Protein AF-A0A556VC83-F1 (afdb_monomer)

Secondary structure (DSSP, 8-state):
----------------------------SSHHHHHHHHHHHHHHHH---TTS-----GGGTT--HHHHHHHHHHHHHHHHTS---------S--SSS-HHHHHHHHHHHHHHHHHHHHHHHHHHHHHHHHHHHHHHHHHHHHHHHHHHHHHHHHHHHHHHHHHHHHHHHHHHHHHHHHHHHHHHHHHHHHHHHHHHHHHHHHHHHHHHHHHHHHHHHHHHHHHHHHHHHHHHHHHHHHHHHHHHHHHHHHHHHHHHHHHHHHHHHHHHHHHHHHHHHHHHHHHHHHHHHHHHHHHHTT--

Foldseek 3Di:
DDDDDDDDDDDDDDDDDDDDDDDDDDDDPPVVVVVVVVVVVVVCVVCDDPPPPPPDPPVCPPDDPVVVVVVVVVVVVVVVVPPPDDDDDDPPPPPPDDPVVVVVVVVVVVVVVVVVVVVVVVVVVVVVVVVVVVVVVVVVVVVVVVVVVVVVVVVVVVVVVVVVVVVVVVVVVVVVVVVVVVVVVVVVVVVVVVVVVVVVVVVVVVVVVVVVVVVVVVVVVVVVVVVVVVVVVVVVVVVVVVVVVVVVVVVVVVVVVVVVVVVVVVVVVVVVVVVVVVVVVVVVVVVVVVVVVVVCVVPD

Solvent-accessible surface area (backbone atoms only — not comparable to full-atom values): 17691 Å² total; per-residue (Å²): 134,87,84,86,84,90,88,86,82,89,84,85,86,88,81,88,84,90,85,88,82,86,90,81,82,90,88,76,78,72,65,60,62,60,53,51,57,54,50,54,55,52,53,57,71,72,54,72,68,93,75,78,85,67,88,68,64,85,83,56,83,78,72,48,68,68,60,54,49,52,53,51,55,51,50,56,56,54,56,71,73,66,76,85,71,90,84,82,77,72,79,92,64,79,86,84,56,59,70,71,56,51,54,52,50,52,53,50,51,51,49,52,51,50,51,49,51,52,49,52,51,53,49,50,53,54,49,49,55,50,49,51,53,51,51,52,51,51,49,55,52,49,55,48,50,54,54,50,51,54,49,52,54,53,50,51,56,51,51,53,51,52,49,52,53,51,50,52,51,48,53,52,50,54,51,51,52,52,50,51,55,50,51,52,52,49,53,53,49,51,52,51,52,50,55,51,50,50,53,52,48,53,57,51,50,55,52,48,52,52,51,51,53,51,51,51,49,53,50,50,52,50,51,52,50,54,51,52,52,51,53,50,52,51,52,50,50,53,51,51,52,53,51,51,54,48,50,54,51,50,53,49,53,50,53,51,49,54,51,49,51,55,51,51,52,53,50,50,54,50,51,54,52,51,50,52,52,49,52,52,49,52,53,48,52,51,52,48,52,54,50,50,55,62,57,55,69,72,75,122

Structure (mmCIF, N/CA/C/O backbone):
data_AF-A0A556VC83-F1
#
_entry.id   AF-A0A556VC83-F1
#
loop_
_atom_site.group_PDB
_atom_site.id
_atom_site.type_symbol
_atom_site.label_atom_id
_atom_site.label_alt_id
_atom_site.label_comp_id
_atom_site.label_asym_id
_atom_site.label_entity_id
_atom_site.label_seq_id
_atom_site.pdbx_PDB_ins_code
_atom_site.Cartn_x
_atom_site.Cartn_y
_atom_site.Cartn_z
_atom_site.occupancy
_atom_site.B_iso_or_equiv
_atom_site.auth_seq_id
_atom_site.auth_comp_id
_atom_site.auth_asym_id
_atom_site.auth_atom_id
_atom_site.pdbx_PDB_model_num
ATOM 1 N N . MET A 1 1 ? 0.269 45.398 33.640 1.00 43.78 1 MET A N 1
ATOM 2 C CA . MET A 1 1 ? 0.180 44.613 34.889 1.00 43.78 1 MET A CA 1
ATOM 3 C C . MET A 1 1 ? 0.368 43.153 34.480 1.00 43.78 1 MET A C 1
ATOM 5 O O . MET A 1 1 ? -0.526 42.628 33.840 1.00 43.78 1 MET A O 1
ATOM 9 N N . ALA A 1 2 ? 1.603 42.632 34.389 1.00 42.78 2 ALA A N 1
ATOM 10 C CA . ALA A 1 2 ? 2.424 42.056 35.482 1.00 42.78 2 ALA A CA 1
ATOM 11 C C . ALA A 1 2 ? 1.650 40.911 36.186 1.00 42.78 2 ALA A C 1
ATOM 13 O O . ALA A 1 2 ? 0.547 41.171 36.642 1.00 42.78 2 ALA A O 1
ATOM 14 N N . ASP A 1 3 ? 2.062 39.637 36.232 1.00 50.44 3 ASP A N 1
ATOM 15 C CA . ASP A 1 3 ? 3.409 39.093 36.444 1.00 50.44 3 ASP A CA 1
ATOM 16 C C . ASP A 1 3 ? 3.596 37.632 35.960 1.00 50.44 3 ASP A C 1
ATOM 18 O O . ASP A 1 3 ? 2.656 36.841 35.895 1.00 50.44 3 ASP A O 1
ATOM 22 N N . LYS A 1 4 ? 4.862 37.286 35.673 1.00 51.75 4 LYS A N 1
ATOM 23 C CA . LYS A 1 4 ? 5.451 35.922 35.627 1.00 51.75 4 LYS A CA 1
ATOM 24 C C . LYS A 1 4 ? 6.071 35.592 37.004 1.00 51.75 4 LYS A C 1
ATOM 26 O O . LYS A 1 4 ? 6.343 36.522 37.755 1.00 51.75 4 LYS A O 1
ATOM 31 N N . PRO A 1 5 ? 6.396 34.319 37.321 1.00 60.41 5 PRO A N 1
ATOM 32 C CA . PRO A 1 5 ? 7.785 33.805 37.156 1.00 60.41 5 PRO A CA 1
ATOM 33 C C . PRO A 1 5 ? 7.810 32.326 36.673 1.00 60.41 5 PRO A C 1
ATOM 35 O O . PRO A 1 5 ? 6.868 31.588 36.914 1.00 60.41 5 PRO A O 1
ATOM 38 N N . LYS A 1 6 ? 8.712 31.813 35.813 1.00 49.12 6 LYS A N 1
ATOM 39 C CA . LYS A 1 6 ? 10.188 31.620 35.820 1.00 49.12 6 LYS A CA 1
ATOM 40 C C . LYS A 1 6 ? 10.742 30.740 36.961 1.00 49.12 6 LYS A C 1
ATOM 42 O O . LYS A 1 6 ? 10.936 31.231 38.061 1.00 49.12 6 LYS A O 1
ATOM 47 N N . SER A 1 7 ? 11.205 29.531 36.616 1.00 50.00 7 SER A N 1
ATOM 48 C CA . SER A 1 7 ? 12.431 28.943 37.186 1.00 50.00 7 SER A CA 1
ATOM 49 C C . SER A 1 7 ? 13.100 27.991 36.187 1.00 50.00 7 SER A C 1
ATOM 51 O O . SER A 1 7 ? 12.535 26.968 35.805 1.00 50.00 7 SER A O 1
ATOM 53 N N . ALA A 1 8 ? 14.306 28.362 35.766 1.00 44.44 8 ALA A N 1
ATOM 54 C CA . ALA A 1 8 ? 15.251 27.552 35.011 1.00 44.44 8 ALA A CA 1
ATOM 55 C C . ALA A 1 8 ? 16.337 27.052 35.975 1.00 44.44 8 ALA A C 1
ATOM 57 O O . ALA A 1 8 ? 16.761 27.812 36.844 1.00 44.44 8 ALA A O 1
ATOM 58 N N . SER A 1 9 ? 16.838 25.832 35.787 1.00 48.91 9 SER A N 1
ATOM 59 C CA . SER A 1 9 ? 18.088 25.382 36.406 1.00 48.91 9 SER A CA 1
ATOM 60 C C . SER A 1 9 ? 18.951 24.679 35.362 1.00 48.91 9 SER A C 1
ATOM 62 O O . SER A 1 9 ? 18.666 23.559 34.940 1.00 48.91 9 SER A O 1
ATOM 64 N N . GLN A 1 10 ? 19.995 25.386 34.933 1.00 41.88 10 GLN A N 1
ATOM 65 C CA . GLN A 1 10 ? 21.135 24.860 34.192 1.00 41.88 10 GLN A CA 1
ATOM 66 C C . GLN A 1 10 ? 22.110 24.201 35.176 1.00 41.88 10 GLN A C 1
ATOM 68 O O . GLN A 1 10 ? 22.424 24.782 36.211 1.00 41.88 10 GLN A O 1
ATOM 73 N N . GLY A 1 11 ? 22.632 23.029 34.821 1.00 41.00 11 GLY A N 1
ATOM 74 C CA . GLY A 1 11 ? 23.787 22.406 35.464 1.00 41.00 11 GLY A CA 1
ATOM 75 C C . GLY A 1 11 ? 24.745 21.901 34.387 1.00 41.00 11 GLY A C 1
ATOM 76 O O . GLY A 1 11 ? 24.371 21.071 33.564 1.00 41.00 11 GLY A O 1
ATOM 77 N N . ARG A 1 12 ? 25.963 22.447 34.362 1.00 47.78 12 ARG A N 1
ATOM 78 C CA . ARG A 1 12 ? 27.109 22.030 33.528 1.00 47.78 12 ARG A CA 1
ATOM 79 C C . ARG A 1 12 ? 28.233 21.517 34.473 1.00 47.78 12 ARG A C 1
ATOM 81 O O . ARG A 1 12 ? 28.075 21.654 35.682 1.00 47.78 12 ARG A O 1
ATOM 88 N N . PRO A 1 13 ? 29.319 20.885 33.981 1.00 49.72 13 PRO A N 1
ATOM 89 C CA . PRO A 1 13 ? 29.751 19.532 34.361 1.00 49.72 13 PRO A CA 1
ATOM 90 C C . PRO A 1 13 ? 31.083 19.509 35.151 1.00 49.72 13 PRO A C 1
ATOM 92 O O . PRO A 1 13 ? 31.679 20.570 35.343 1.00 49.72 13 PRO A O 1
ATOM 95 N 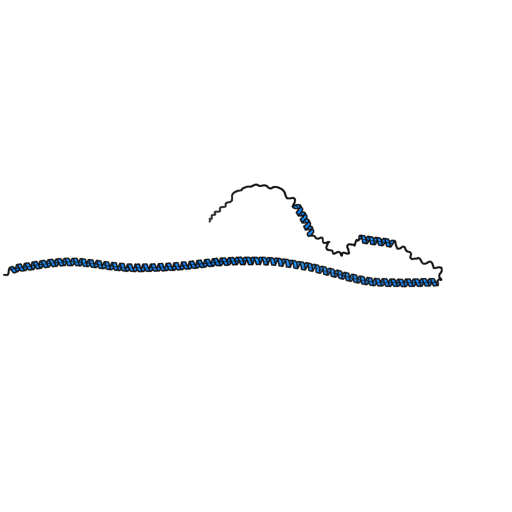N . PRO A 1 14 ? 31.624 18.333 35.540 1.00 52.28 14 PRO A N 1
ATOM 96 C CA . PRO A 1 14 ? 32.978 18.245 36.071 1.00 52.28 14 PRO A CA 1
ATOM 97 C C . PRO A 1 14 ? 34.037 17.742 35.066 1.00 52.28 14 PRO A C 1
ATOM 99 O O . PRO A 1 14 ? 33.825 16.857 34.241 1.00 52.28 14 PRO A O 1
ATOM 102 N N . SER A 1 15 ? 35.190 18.390 35.219 1.00 40.47 15 SER A N 1
ATOM 103 C CA . SER A 1 15 ? 36.598 18.156 34.865 1.00 40.47 15 SER A CA 1
ATOM 104 C C . SER A 1 15 ? 37.148 16.755 34.515 1.00 40.47 15 SER A C 1
ATOM 106 O O . SER A 1 15 ? 37.041 15.810 35.286 1.00 40.47 15 SER A O 1
ATOM 108 N N . ALA A 1 16 ? 37.901 16.743 33.406 1.00 39.31 16 ALA A N 1
ATOM 109 C CA . ALA A 1 16 ? 39.288 16.287 33.188 1.00 39.31 16 ALA A CA 1
ATOM 110 C C . ALA A 1 16 ? 39.878 15.064 33.936 1.00 39.31 16 ALA A C 1
ATOM 112 O O . ALA A 1 16 ? 40.201 15.134 35.118 1.00 39.31 16 ALA A O 1
ATOM 113 N N . THR A 1 17 ? 40.296 14.063 33.148 1.00 42.44 17 THR A N 1
ATOM 114 C CA . THR A 1 17 ? 41.465 13.206 33.426 1.00 42.44 17 THR A CA 1
ATOM 115 C C . THR A 1 17 ? 42.368 13.129 32.192 1.00 42.44 17 THR A C 1
ATOM 117 O O . THR A 1 17 ? 41.960 12.677 31.124 1.00 42.44 17 THR A O 1
ATOM 120 N N . ARG A 1 18 ? 43.608 13.596 32.362 1.00 37.78 18 ARG A N 1
ATOM 121 C CA . ARG A 1 18 ? 44.749 13.479 31.443 1.00 37.78 18 ARG A CA 1
ATOM 122 C C . ARG A 1 18 ? 45.276 12.038 31.464 1.00 37.78 18 ARG A C 1
ATOM 124 O O . ARG A 1 18 ? 45.531 11.515 32.542 1.00 37.78 18 ARG A O 1
ATOM 131 N N . SER A 1 19 ? 45.554 11.454 30.301 1.00 40.09 19 SER A N 1
ATOM 132 C CA . SER A 1 19 ? 46.546 10.381 30.170 1.00 40.09 19 SER A CA 1
ATOM 133 C C . SER A 1 19 ? 47.422 10.649 28.947 1.00 40.09 19 SER A C 1
ATOM 135 O O . SER A 1 19 ? 46.956 11.060 27.887 1.00 40.09 19 SER A O 1
ATOM 137 N N . SER A 1 20 ? 48.723 10.520 29.166 1.00 40.09 20 SER A N 1
ATOM 138 C CA . SER A 1 20 ? 49.813 10.781 28.236 1.00 40.09 20 SER A CA 1
ATOM 139 C C . SER A 1 20 ? 50.355 9.461 27.695 1.00 40.09 20 SER A C 1
ATOM 141 O O . SER A 1 20 ? 50.773 8.615 28.481 1.00 40.09 20 SER A O 1
ATOM 143 N N . SER A 1 21 ? 50.433 9.315 26.375 1.00 40.66 21 SER A N 1
ATOM 144 C CA . SER A 1 21 ? 51.382 8.412 25.709 1.00 40.66 21 SER A CA 1
ATOM 145 C C . SER A 1 21 ? 51.747 9.016 24.347 1.00 40.66 21 SER A C 1
ATOM 147 O O . SER A 1 21 ? 50.879 9.518 23.636 1.00 40.66 21 SER A O 1
ATOM 149 N N . GLY A 1 22 ? 53.050 9.124 24.070 1.00 41.03 22 GLY A N 1
ATOM 150 C CA . GLY A 1 22 ? 53.605 9.887 22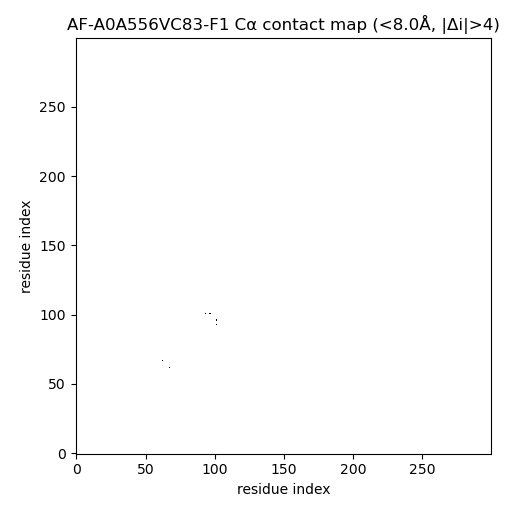.943 1.00 41.03 22 GLY A CA 1
ATOM 151 C C . GLY A 1 22 ? 53.626 9.126 21.609 1.00 41.03 22 GLY A C 1
ATOM 152 O O . GLY A 1 22 ? 53.348 7.929 21.594 1.00 41.03 22 GLY A O 1
ATOM 153 N N . PRO A 1 23 ? 53.997 9.782 20.489 1.00 43.53 23 PRO A N 1
ATOM 154 C CA . PRO A 1 23 ? 54.181 9.104 19.214 1.00 43.53 23 PRO A CA 1
ATOM 155 C C . PRO A 1 23 ? 55.663 8.913 18.854 1.00 43.53 23 PRO A C 1
ATOM 157 O O . PRO A 1 23 ? 56.491 9.813 19.005 1.00 43.53 23 PRO A O 1
ATOM 160 N N . ALA A 1 24 ? 55.961 7.733 18.313 1.00 37.81 24 ALA A N 1
ATOM 161 C CA . ALA A 1 24 ? 57.213 7.382 17.659 1.00 37.81 24 ALA A CA 1
ATOM 162 C C . ALA A 1 24 ? 57.066 7.451 16.122 1.00 37.81 24 ALA A C 1
ATOM 164 O O . ALA A 1 24 ? 56.102 6.942 15.562 1.00 37.81 24 ALA A O 1
ATOM 165 N N . PHE A 1 25 ? 58.058 8.085 15.490 1.00 40.00 25 PHE A N 1
ATOM 166 C CA . PHE A 1 25 ? 58.697 7.799 14.193 1.00 40.00 25 PHE A CA 1
ATOM 167 C C . PHE A 1 25 ? 57.899 7.571 12.879 1.00 40.00 25 PHE A C 1
ATOM 169 O O . PHE A 1 25 ? 57.270 6.550 12.642 1.00 40.00 25 PHE A O 1
ATOM 176 N N . SER A 1 26 ? 58.132 8.519 11.953 1.00 49.75 26 SER A N 1
ATOM 177 C CA . SER A 1 26 ? 58.536 8.369 10.535 1.00 49.75 26 SER A CA 1
ATOM 178 C C . SER A 1 26 ? 57.814 7.377 9.603 1.00 49.75 26 SER A C 1
ATOM 180 O O . SER A 1 26 ? 58.088 6.182 9.646 1.00 49.75 26 SER A O 1
ATOM 182 N N . SER A 1 27 ? 57.060 7.898 8.618 1.00 46.78 27 SER A N 1
ATOM 183 C CA . SER A 1 27 ? 56.812 7.262 7.297 1.00 46.78 27 SER A CA 1
ATOM 184 C C . SER A 1 27 ? 56.127 8.214 6.294 1.00 46.78 27 SER A C 1
ATOM 186 O O . SER A 1 27 ? 55.004 7.973 5.872 1.00 46.78 27 SER A O 1
ATOM 188 N N . VAL A 1 28 ? 56.775 9.321 5.898 1.00 48.66 28 VAL A N 1
ATOM 189 C CA . VAL A 1 28 ? 56.158 10.301 4.962 1.00 48.66 28 VAL A CA 1
ATOM 190 C C . VAL A 1 28 ? 56.812 10.340 3.569 1.00 48.66 28 VAL A C 1
ATOM 192 O O . VAL A 1 28 ? 56.220 10.863 2.634 1.00 48.66 28 VAL A O 1
ATOM 195 N N . LYS A 1 29 ? 57.984 9.728 3.351 1.00 49.62 29 LYS A N 1
ATOM 196 C CA . LYS A 1 29 ? 58.697 9.865 2.060 1.00 49.62 29 LYS A CA 1
ATOM 197 C C . LYS A 1 29 ? 58.344 8.841 0.969 1.00 49.62 29 LYS A C 1
ATOM 199 O O . LYS A 1 29 ? 58.670 9.086 -0.181 1.00 49.62 29 LYS A O 1
ATOM 204 N N . LYS A 1 30 ? 57.663 7.730 1.279 1.00 47.56 30 LYS A N 1
ATOM 205 C CA . LYS A 1 30 ? 57.397 6.659 0.290 1.00 47.56 30 LYS A CA 1
ATOM 206 C C . LYS A 1 30 ? 56.115 6.854 -0.536 1.00 47.56 30 LYS A C 1
ATOM 208 O O . LYS A 1 30 ? 55.982 6.261 -1.599 1.00 47.56 30 LYS A O 1
ATOM 213 N N . SER A 1 31 ? 55.188 7.699 -0.081 1.00 50.28 31 SER A N 1
ATOM 214 C CA . SER A 1 31 ? 53.889 7.893 -0.750 1.00 50.28 31 SER A CA 1
ATOM 215 C C . SER A 1 31 ? 53.919 8.913 -1.896 1.00 50.28 31 SER A C 1
ATOM 217 O O . SER A 1 31 ? 53.013 8.916 -2.725 1.00 50.28 31 SER A O 1
ATOM 219 N N . SER A 1 32 ? 54.943 9.770 -1.979 1.00 52.97 32 SER A N 1
ATOM 220 C CA . SER A 1 32 ? 55.053 10.785 -3.038 1.00 52.97 32 SER A CA 1
ATOM 221 C C . SER A 1 32 ? 55.592 10.233 -4.363 1.00 52.97 32 SER A C 1
ATOM 223 O O . SER A 1 32 ? 55.133 10.663 -5.414 1.00 52.97 32 SER A O 1
ATOM 225 N N . GLU A 1 33 ? 56.502 9.253 -4.337 1.00 53.75 33 GLU A N 1
ATOM 226 C CA . GLU A 1 33 ? 57.049 8.623 -5.557 1.00 53.75 33 GLU A CA 1
ATOM 227 C C . GLU A 1 33 ? 56.028 7.722 -6.264 1.00 53.75 33 GLU A C 1
ATOM 229 O O . GLU A 1 33 ? 55.892 7.773 -7.484 1.00 53.75 33 GLU A O 1
ATOM 234 N N . ILE A 1 34 ? 55.232 6.965 -5.501 1.00 57.69 34 ILE A N 1
ATOM 235 C CA . ILE A 1 34 ? 54.188 6.081 -6.050 1.00 57.69 34 ILE A CA 1
ATOM 236 C C . ILE A 1 34 ? 53.069 6.901 -6.727 1.00 57.69 34 ILE A C 1
ATOM 238 O O . ILE A 1 34 ? 52.480 6.470 -7.714 1.00 57.69 34 ILE A O 1
ATOM 242 N N . SER A 1 35 ? 52.813 8.119 -6.237 1.00 62.16 35 SER A N 1
ATOM 243 C CA . SER A 1 35 ? 51.806 9.043 -6.778 1.00 62.16 35 SER A CA 1
ATOM 244 C C . SER A 1 35 ? 52.216 9.682 -8.113 1.00 62.16 35 SER A C 1
ATOM 246 O O . SER A 1 35 ? 51.359 9.960 -8.953 1.00 62.16 35 SER A O 1
ATOM 248 N N . LEU A 1 36 ? 53.517 9.897 -8.336 1.00 58.12 36 LEU A N 1
ATOM 249 C CA . LEU A 1 36 ? 54.022 10.490 -9.579 1.00 58.12 36 LEU A CA 1
ATOM 250 C C . LEU A 1 36 ? 54.057 9.472 -10.726 1.00 58.12 36 LEU A C 1
ATOM 252 O O . LEU A 1 36 ? 53.596 9.794 -11.816 1.00 58.12 36 LEU A O 1
ATOM 256 N N . LEU A 1 37 ? 54.471 8.230 -10.457 1.00 61.16 37 LEU A N 1
ATOM 257 C CA . LEU A 1 37 ? 54.473 7.153 -11.458 1.00 61.16 37 LEU A CA 1
ATOM 258 C C . LEU A 1 37 ? 53.052 6.748 -11.887 1.00 61.16 37 LEU A C 1
ATOM 260 O O . LEU A 1 37 ? 52.795 6.524 -13.068 1.00 61.16 37 LEU A O 1
ATOM 264 N N . ALA A 1 38 ? 52.095 6.742 -10.952 1.00 61.66 38 ALA A N 1
ATOM 265 C CA . ALA A 1 38 ? 50.692 6.458 -11.264 1.00 61.66 38 ALA A CA 1
ATOM 266 C C . ALA A 1 38 ? 50.033 7.559 -12.119 1.00 61.66 38 ALA A C 1
ATOM 268 O O . ALA A 1 38 ? 49.184 7.266 -12.960 1.00 61.66 38 ALA A O 1
ATOM 269 N N . LYS A 1 39 ? 50.441 8.825 -11.944 1.00 60.91 39 LYS A N 1
ATOM 270 C CA . LYS A 1 39 ? 49.966 9.946 -12.773 1.00 60.91 39 LYS A CA 1
ATOM 271 C C . LYS A 1 39 ? 50.562 9.941 -14.180 1.00 60.91 39 LYS A C 1
ATOM 273 O O . LYS A 1 39 ? 49.888 10.370 -15.113 1.00 60.91 39 LYS A O 1
ATOM 278 N N . GLU A 1 40 ? 51.787 9.449 -14.341 1.00 54.84 40 GLU A N 1
ATOM 279 C CA . GLU A 1 40 ? 52.456 9.338 -15.642 1.00 54.84 40 GLU A CA 1
ATOM 280 C C . GLU A 1 40 ? 51.836 8.218 -16.503 1.00 54.84 40 GLU A C 1
ATOM 282 O O . GLU A 1 40 ? 51.581 8.419 -17.693 1.00 54.84 40 GLU A O 1
ATOM 287 N N . GLU A 1 41 ? 51.453 7.089 -15.890 1.00 57.03 41 GLU A N 1
ATOM 288 C CA . GLU A 1 41 ? 50.663 6.042 -16.560 1.00 57.03 41 GLU A CA 1
ATOM 289 C C . GLU A 1 41 ? 49.233 6.495 -16.908 1.00 57.03 41 GLU A C 1
ATOM 291 O O . GLU A 1 41 ? 48.717 6.148 -17.976 1.00 57.03 41 GLU A O 1
ATOM 296 N N . GLU A 1 42 ? 48.589 7.300 -16.054 1.00 59.19 42 GLU A N 1
ATOM 297 C CA . GLU A 1 42 ? 47.264 7.865 -16.345 1.00 59.19 42 GLU A CA 1
ATOM 298 C C . GLU A 1 42 ? 47.292 8.880 -17.499 1.00 59.19 42 GLU A C 1
ATOM 300 O O . GLU A 1 42 ? 46.343 8.935 -18.284 1.00 59.19 42 GLU A O 1
ATOM 305 N N . TYR A 1 43 ? 48.371 9.658 -17.644 1.00 52.09 43 TYR A N 1
ATOM 306 C CA . TYR A 1 43 ? 48.519 10.612 -18.748 1.00 52.09 43 TYR A CA 1
ATOM 307 C C . TYR A 1 43 ? 48.770 9.899 -20.086 1.00 52.09 43 TYR A C 1
ATOM 309 O O . TYR A 1 43 ? 48.233 10.303 -21.118 1.00 52.09 43 TYR A O 1
ATOM 317 N N . ARG A 1 44 ? 49.506 8.778 -20.062 1.00 52.09 44 ARG A N 1
ATOM 318 C CA . ARG A 1 44 ? 49.766 7.935 -21.241 1.00 52.09 44 ARG A CA 1
ATOM 319 C C . ARG A 1 44 ? 48.530 7.157 -21.708 1.00 52.09 44 ARG A C 1
ATOM 321 O O . ARG A 1 44 ? 48.374 6.930 -22.901 1.00 52.09 44 ARG A O 1
ATOM 328 N N . LYS A 1 45 ? 47.620 6.799 -20.791 1.00 55.56 45 LYS A N 1
ATOM 329 C CA . LYS A 1 45 ? 46.319 6.177 -21.116 1.00 55.56 45 LYS A CA 1
ATOM 330 C C . LYS A 1 45 ? 45.281 7.155 -21.669 1.00 55.56 45 LYS A C 1
ATOM 332 O O . LYS A 1 45 ? 44.340 6.716 -22.323 1.00 55.56 45 LYS A O 1
ATOM 337 N N . ARG A 1 46 ? 45.416 8.455 -21.389 1.00 47.47 46 ARG A N 1
ATOM 338 C CA . ARG A 1 46 ? 44.408 9.469 -21.744 1.00 47.47 46 ARG A CA 1
ATOM 339 C C . ARG A 1 46 ? 44.649 10.132 -23.105 1.00 47.47 46 ARG A C 1
ATOM 341 O O . ARG A 1 46 ? 43.701 10.654 -23.675 1.00 47.47 46 ARG A O 1
ATOM 348 N N . ASN A 1 47 ? 45.870 10.048 -23.636 1.00 43.75 47 ASN A N 1
ATOM 349 C CA . ASN A 1 47 ? 46.235 10.543 -24.963 1.00 43.75 47 ASN A CA 1
ATOM 350 C C . ASN A 1 47 ? 46.913 9.427 -25.779 1.00 43.75 47 ASN A C 1
ATOM 352 O O . ASN A 1 47 ? 48.145 9.393 -25.839 1.00 43.75 47 ASN A O 1
ATOM 356 N N . PRO A 1 48 ? 46.159 8.505 -26.406 1.00 47.31 48 PRO A N 1
ATOM 357 C CA . PRO A 1 48 ? 46.733 7.685 -27.464 1.00 47.31 48 PRO A CA 1
ATOM 358 C C . PRO A 1 48 ? 47.182 8.643 -28.572 1.00 47.31 48 PRO A C 1
ATOM 360 O O . PRO A 1 48 ? 46.397 9.469 -29.042 1.00 47.31 48 PRO A O 1
ATOM 363 N N . SER A 1 49 ? 48.465 8.622 -28.933 1.00 43.78 49 SER A N 1
ATOM 364 C CA . SER A 1 49 ? 48.948 9.480 -30.008 1.00 43.78 49 SER A CA 1
ATOM 365 C C . SER A 1 49 ? 48.212 9.105 -31.291 1.00 43.78 49 SER A C 1
ATOM 367 O O . SER A 1 49 ? 48.289 7.962 -31.735 1.00 43.78 49 SER A O 1
ATOM 369 N N . VAL A 1 50 ? 47.517 10.078 -31.883 1.00 46.88 50 VAL A N 1
ATOM 370 C CA . VAL A 1 50 ? 46.737 9.996 -33.137 1.00 46.88 50 VAL A CA 1
ATOM 371 C C . VAL A 1 50 ? 47.661 9.833 -34.363 1.00 46.88 50 VAL A C 1
ATOM 373 O O . VAL A 1 50 ? 47.444 10.408 -35.420 1.00 46.88 50 VAL A O 1
ATOM 376 N N . VAL A 1 51 ? 48.754 9.089 -34.217 1.00 46.62 51 VAL A N 1
ATOM 377 C CA . VAL A 1 51 ? 49.703 8.764 -35.290 1.00 46.62 51 VAL A CA 1
ATOM 378 C C . VAL A 1 51 ? 49.746 7.268 -35.599 1.00 46.62 51 VAL A C 1
ATOM 380 O O . VAL A 1 51 ? 50.374 6.899 -36.581 1.00 46.62 51 VAL A O 1
ATOM 383 N N . ASP A 1 52 ? 49.046 6.430 -34.825 1.00 44.09 52 ASP A N 1
ATOM 384 C CA . ASP A 1 52 ? 49.073 4.963 -34.977 1.00 44.09 52 ASP A CA 1
ATOM 385 C C . ASP A 1 52 ? 47.881 4.379 -35.763 1.00 44.09 52 ASP A C 1
ATOM 387 O O . ASP A 1 52 ? 47.837 3.180 -36.009 1.00 44.09 52 ASP A O 1
ATOM 391 N N . ASP A 1 53 ? 46.924 5.212 -36.192 1.00 42.78 53 ASP A N 1
ATOM 392 C CA . ASP A 1 53 ? 45.690 4.774 -36.877 1.00 42.78 53 ASP A CA 1
ATOM 393 C C . ASP A 1 53 ? 45.659 5.157 -38.370 1.00 42.78 53 ASP A C 1
ATOM 395 O O . ASP A 1 53 ? 44.605 5.349 -38.981 1.00 42.78 53 ASP A O 1
ATOM 399 N N . VAL A 1 54 ? 46.834 5.268 -38.992 1.00 51.03 54 VAL A N 1
ATOM 400 C CA . VAL A 1 54 ? 46.948 5.262 -40.453 1.00 51.03 54 VAL A CA 1
ATOM 401 C C . VAL A 1 54 ? 47.404 3.868 -40.850 1.00 51.03 54 VAL A C 1
ATOM 403 O O . VAL A 1 54 ? 48.574 3.531 -40.700 1.00 51.03 54 VAL A O 1
ATOM 406 N N . ALA A 1 55 ? 46.476 3.055 -41.356 1.00 53.03 55 ALA A N 1
ATOM 407 C CA . ALA A 1 55 ? 46.809 1.796 -42.008 1.00 53.03 55 ALA A CA 1
ATOM 408 C C . ALA A 1 55 ? 47.689 2.096 -43.232 1.00 53.03 55 ALA A C 1
ATOM 410 O O . ALA A 1 55 ? 47.191 2.410 -44.314 1.00 53.03 55 ALA A O 1
ATOM 411 N N . LEU A 1 56 ? 49.006 2.055 -43.041 1.00 52.56 56 LEU A N 1
ATOM 412 C CA . LEU A 1 56 ? 49.964 2.007 -44.131 1.00 52.56 56 LEU A CA 1
ATOM 413 C C . LEU A 1 56 ? 49.880 0.595 -44.723 1.00 52.56 56 LEU A C 1
ATOM 415 O O . LEU A 1 56 ? 50.067 -0.369 -43.979 1.00 52.56 56 LEU A O 1
ATOM 419 N N . PRO A 1 57 ? 49.568 0.439 -46.023 1.00 50.06 57 PRO A N 1
ATOM 420 C CA . PRO A 1 57 ? 49.660 -0.858 -46.681 1.00 50.06 57 PRO A CA 1
ATOM 421 C C . PRO A 1 57 ? 51.048 -1.464 -46.427 1.00 50.06 57 PRO A C 1
ATOM 423 O O . PRO A 1 57 ? 52.045 -0.749 -46.544 1.00 50.06 57 PRO A O 1
ATOM 426 N N . GLU A 1 58 ? 51.112 -2.754 -46.077 1.00 52.66 58 GLU A N 1
ATOM 427 C CA . GLU A 1 58 ? 52.349 -3.461 -45.678 1.00 52.66 58 GLU A CA 1
ATOM 428 C C . GLU A 1 58 ? 53.497 -3.347 -46.710 1.00 52.66 58 GLU A C 1
ATOM 430 O O . GLU A 1 58 ? 54.660 -3.501 -46.350 1.00 52.66 58 GLU A O 1
ATOM 435 N N . ASP A 1 59 ? 53.201 -2.963 -47.955 1.00 52.25 59 ASP A N 1
ATOM 436 C CA . ASP A 1 59 ? 54.171 -2.760 -49.040 1.00 52.25 59 ASP A CA 1
ATOM 437 C C . ASP A 1 59 ? 54.903 -1.395 -49.039 1.00 52.25 59 ASP A C 1
ATOM 439 O O . ASP A 1 59 ? 55.739 -1.146 -49.907 1.00 52.25 59 ASP A O 1
ATOM 443 N N . PHE A 1 60 ? 54.633 -0.482 -48.095 1.00 50.06 60 PHE A N 1
ATOM 444 C CA . PHE A 1 60 ? 55.283 0.847 -48.055 1.00 50.06 60 PHE A CA 1
ATOM 445 C C . PHE A 1 60 ? 56.476 0.970 -47.091 1.00 50.06 60 PHE A C 1
ATOM 447 O O . PHE A 1 60 ? 57.140 2.010 -47.081 1.00 50.06 60 PHE A O 1
ATOM 454 N N . GLY A 1 61 ? 56.798 -0.076 -46.321 1.00 55.69 61 GLY A N 1
ATOM 455 C CA . GLY A 1 61 ? 57.953 -0.088 -45.406 1.00 55.69 61 GLY A CA 1
ATOM 456 C C . GLY A 1 61 ? 59.318 0.019 -46.103 1.00 55.69 61 GLY A C 1
ATOM 457 O O . GLY A 1 61 ? 60.294 0.440 -45.485 1.00 55.69 61 GLY A O 1
ATOM 458 N N . ASP A 1 62 ? 59.368 -0.281 -47.403 1.00 58.31 62 ASP A N 1
ATOM 459 C CA . ASP A 1 62 ? 60.595 -0.280 -48.206 1.00 58.31 62 ASP A CA 1
ATOM 460 C C . ASP A 1 62 ? 60.811 1.012 -49.021 1.00 58.31 62 ASP A C 1
ATOM 462 O O . ASP A 1 62 ? 61.823 1.154 -49.719 1.00 58.31 62 ASP A O 1
ATOM 466 N N . PHE A 1 63 ? 59.910 1.999 -48.921 1.00 54.75 63 PHE A N 1
ATOM 467 C CA . PHE A 1 63 ? 60.040 3.262 -49.654 1.00 54.75 63 PHE A CA 1
ATOM 468 C C . PHE A 1 63 ? 60.946 4.258 -48.915 1.00 54.75 63 PHE A C 1
ATOM 470 O O . PHE A 1 63 ? 60.502 5.167 -48.214 1.00 54.75 63 PHE A O 1
ATOM 477 N N . SER A 1 64 ? 62.258 4.109 -49.093 1.00 76.50 64 SER A N 1
ATOM 478 C CA . SER A 1 64 ? 63.227 5.124 -48.674 1.00 76.50 64 SER A CA 1
ATOM 479 C C . SER A 1 64 ? 63.405 6.168 -49.776 1.00 76.50 64 SER A C 1
ATOM 481 O O . SER A 1 64 ? 63.988 5.883 -50.823 1.00 76.50 64 SER A O 1
ATOM 483 N N . LEU A 1 65 ? 62.957 7.401 -49.518 1.00 71.38 65 LEU A N 1
ATOM 484 C CA . LEU A 1 65 ? 63.150 8.544 -50.421 1.00 71.38 65 LEU A CA 1
ATOM 485 C C . LEU A 1 65 ? 64.633 8.728 -50.792 1.00 71.38 65 LEU A C 1
ATOM 487 O O . LEU A 1 65 ? 64.951 9.007 -51.943 1.00 71.38 65 LEU A O 1
ATOM 491 N N . ALA A 1 66 ? 65.542 8.480 -49.845 1.00 75.00 66 ALA A N 1
ATOM 492 C CA . ALA A 1 66 ? 66.985 8.526 -50.074 1.00 75.00 66 ALA A CA 1
ATOM 493 C C . ALA A 1 66 ? 67.459 7.455 -51.073 1.00 75.00 66 ALA A C 1
ATOM 495 O O . ALA A 1 66 ? 68.312 7.721 -51.915 1.00 75.00 66 ALA A O 1
ATOM 496 N N . LYS A 1 67 ? 66.870 6.256 -51.024 1.00 77.38 67 LYS A N 1
ATOM 497 C CA . LYS A 1 67 ? 67.195 5.148 -51.934 1.00 77.38 67 LYS A CA 1
ATOM 498 C C . LYS A 1 67 ? 66.664 5.405 -53.346 1.00 77.38 67 LYS A C 1
ATOM 500 O O . LYS A 1 67 ? 67.339 5.086 -54.321 1.00 77.38 67 LYS A O 1
ATOM 505 N N . THR A 1 68 ? 65.498 6.041 -53.457 1.00 77.81 68 THR A N 1
ATOM 506 C CA . THR A 1 68 ? 64.935 6.493 -54.737 1.00 77.81 68 THR A CA 1
ATOM 507 C C . THR A 1 68 ? 65.769 7.619 -55.351 1.00 77.81 68 THR A C 1
ATOM 509 O O . THR A 1 68 ? 66.052 7.567 -56.544 1.00 77.81 68 THR A O 1
ATOM 512 N N . ILE A 1 69 ? 66.226 8.587 -54.547 1.00 76.19 69 ILE A N 1
ATOM 513 C CA . ILE A 1 69 ? 67.104 9.676 -55.006 1.00 76.19 69 ILE A CA 1
ATOM 514 C C . ILE A 1 69 ? 68.451 9.124 -55.496 1.00 76.19 69 ILE A C 1
ATOM 516 O O . ILE A 1 69 ? 68.826 9.417 -56.625 1.00 76.19 69 ILE A O 1
ATOM 520 N N . SER A 1 70 ? 69.116 8.235 -54.744 1.00 80.62 70 SER A N 1
ATOM 521 C CA . SER A 1 70 ? 70.362 7.598 -55.216 1.00 80.62 70 SER A CA 1
ATOM 522 C C . SER A 1 70 ? 70.184 6.779 -56.498 1.00 80.62 70 SER A C 1
ATOM 524 O O . SER A 1 70 ? 71.082 6.755 -57.333 1.00 80.62 70 SER A O 1
ATOM 526 N N . ASN A 1 71 ? 69.037 6.122 -56.691 1.00 80.56 71 ASN A N 1
ATOM 527 C CA . ASN A 1 71 ? 68.753 5.406 -57.938 1.00 80.56 71 ASN A CA 1
ATOM 528 C C . ASN A 1 71 ? 68.551 6.353 -59.131 1.00 80.56 71 ASN A C 1
ATOM 530 O O . ASN A 1 71 ? 68.898 5.990 -60.253 1.00 80.56 71 ASN A O 1
ATOM 534 N N . ILE A 1 72 ? 67.977 7.539 -58.912 1.00 74.75 72 ILE A N 1
ATOM 535 C CA . ILE A 1 72 ? 67.807 8.555 -59.959 1.00 74.75 72 ILE A CA 1
ATOM 536 C C . ILE A 1 72 ? 69.161 9.190 -60.293 1.00 74.75 72 ILE A C 1
ATOM 538 O O . ILE A 1 72 ? 69.510 9.282 -61.465 1.00 74.75 72 ILE A O 1
ATOM 542 N N . GLU A 1 73 ? 69.953 9.553 -59.284 1.00 73.38 73 GLU A N 1
ATOM 543 C CA . GLU A 1 73 ? 71.298 10.111 -59.473 1.00 73.38 73 GLU A CA 1
ATOM 544 C C . GLU A 1 73 ? 72.238 9.118 -60.172 1.00 73.38 73 GLU A C 1
ATOM 546 O O . GLU A 1 73 ? 72.971 9.510 -61.075 1.00 73.38 73 GLU A O 1
ATOM 551 N N . GLY A 1 74 ? 72.168 7.825 -59.830 1.00 71.25 74 GLY A N 1
ATOM 552 C CA . GLY A 1 74 ? 72.929 6.774 -60.512 1.00 71.25 74 GLY A CA 1
ATOM 553 C C . GLY A 1 74 ? 72.541 6.609 -61.983 1.00 71.25 74 GLY A C 1
ATOM 554 O O . GLY A 1 74 ? 73.415 6.529 -62.839 1.00 71.25 74 GLY A O 1
ATOM 555 N N . LYS A 1 75 ? 71.238 6.638 -62.298 1.00 67.94 75 LYS A N 1
ATOM 556 C CA . LYS A 1 75 ? 70.752 6.537 -63.684 1.00 67.94 75 LYS A CA 1
ATOM 557 C C . LYS A 1 75 ? 71.113 7.751 -64.538 1.00 67.94 75 LYS A C 1
ATOM 55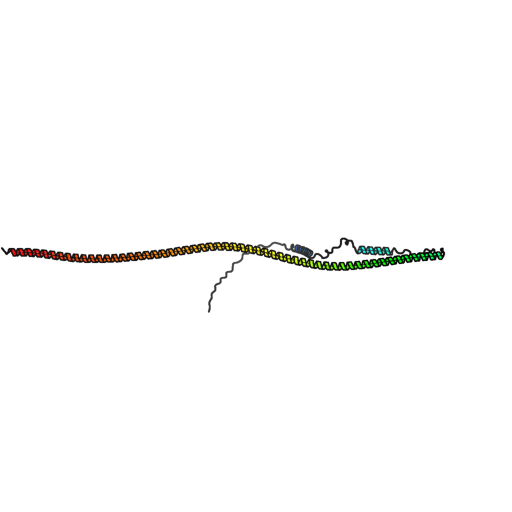9 O O . LYS A 1 75 ? 71.507 7.573 -65.681 1.00 67.94 75 LYS A O 1
ATOM 564 N N . VAL A 1 76 ? 71.039 8.962 -63.984 1.00 62.06 76 VAL A N 1
ATOM 565 C CA . VAL A 1 76 ? 71.440 10.190 -64.695 1.00 62.06 76 VAL A CA 1
ATOM 566 C C . VAL A 1 76 ? 72.945 10.194 -64.982 1.00 62.06 76 VAL A C 1
ATOM 568 O O . VAL A 1 76 ? 73.371 10.667 -66.032 1.00 62.06 76 VAL A O 1
ATOM 571 N N . ASN A 1 77 ? 73.757 9.638 -64.081 1.00 60.34 77 ASN A N 1
ATOM 572 C CA . ASN A 1 77 ? 75.204 9.568 -64.273 1.00 60.34 77 ASN A CA 1
ATOM 573 C C . ASN A 1 77 ? 75.618 8.483 -65.292 1.00 60.34 77 ASN A C 1
ATOM 575 O O . ASN A 1 77 ? 76.585 8.688 -66.023 1.00 60.34 77 ASN A O 1
ATOM 579 N N . ASP A 1 78 ? 74.869 7.376 -65.383 1.00 57.41 78 ASP A N 1
ATOM 580 C CA . ASP A 1 78 ? 75.062 6.334 -66.406 1.00 57.41 78 ASP A CA 1
ATOM 581 C C . ASP A 1 78 ? 74.524 6.751 -67.794 1.00 57.41 78 ASP A C 1
ATOM 583 O O . ASP A 1 78 ? 75.132 6.412 -68.808 1.00 57.41 78 ASP A O 1
ATOM 587 N N . GLU A 1 79 ? 73.443 7.540 -67.874 1.00 51.22 79 GLU A N 1
ATOM 588 C CA . GLU A 1 79 ? 72.911 8.061 -69.149 1.00 51.22 79 GLU A CA 1
ATOM 589 C C . GLU A 1 79 ? 73.776 9.192 -69.742 1.00 51.22 79 GLU A C 1
ATOM 591 O O . GLU A 1 79 ? 73.902 9.294 -70.959 1.00 51.22 79 GLU A O 1
ATOM 596 N N . ILE A 1 80 ? 74.466 9.993 -68.918 1.00 48.66 80 ILE A N 1
ATOM 597 C CA . ILE A 1 80 ? 75.394 11.040 -69.403 1.00 48.66 80 ILE A CA 1
ATOM 598 C C . ILE A 1 80 ? 76.735 10.452 -69.891 1.00 48.66 80 ILE A C 1
ATOM 600 O O . ILE A 1 80 ? 77.430 11.075 -70.695 1.00 48.66 80 ILE A O 1
ATOM 604 N N . ALA A 1 81 ? 77.097 9.242 -69.456 1.00 51.31 81 ALA A N 1
ATOM 605 C CA . ALA A 1 81 ? 78.331 8.565 -69.861 1.00 51.31 81 ALA A CA 1
ATOM 606 C C . ALA A 1 81 ? 78.179 7.676 -71.118 1.00 51.31 81 ALA A C 1
ATOM 608 O O . ALA A 1 81 ? 79.180 7.152 -71.609 1.00 51.31 81 ALA A O 1
ATOM 609 N N . GLY A 1 82 ? 76.956 7.505 -71.639 1.00 52.72 82 GLY A N 1
ATOM 610 C CA . GLY A 1 82 ? 76.620 6.508 -72.666 1.00 52.72 82 GLY A CA 1
ATOM 611 C C . GLY A 1 82 ? 76.208 7.025 -74.051 1.00 52.72 82 GLY A C 1
ATOM 612 O O . GLY A 1 82 ? 76.036 6.208 -74.950 1.00 52.72 82 GLY A O 1
ATOM 613 N N . GLU A 1 83 ? 76.088 8.337 -74.274 1.00 44.28 83 GLU A N 1
ATOM 614 C CA . GLU A 1 83 ? 75.705 8.909 -75.581 1.00 44.28 83 GLU A CA 1
ATOM 615 C C . GLU A 1 83 ? 76.782 9.855 -76.139 1.00 44.28 83 GLU A C 1
ATOM 617 O O . GLU A 1 83 ? 76.602 11.050 -76.352 1.00 44.28 83 GLU A O 1
ATOM 622 N N . GLN A 1 84 ? 77.946 9.273 -76.418 1.00 50.97 84 GLN A N 1
ATOM 623 C CA . GLN A 1 84 ? 78.792 9.697 -77.532 1.00 50.97 84 GLN A CA 1
ATOM 624 C C . GLN A 1 84 ? 79.008 8.481 -78.429 1.00 50.97 84 GLN A C 1
ATOM 626 O O . GLN A 1 84 ? 80.061 7.852 -78.406 1.00 50.97 84 GLN A O 1
ATOM 631 N N . THR A 1 85 ? 77.981 8.108 -79.188 1.00 47.09 85 THR A N 1
ATOM 632 C CA . THR A 1 85 ? 78.127 7.144 -80.280 1.00 47.09 85 THR A CA 1
ATOM 633 C C . THR A 1 85 ? 77.586 7.769 -81.558 1.00 47.09 85 THR A C 1
ATOM 635 O O . THR A 1 85 ? 76.390 7.871 -81.783 1.00 47.09 85 THR A O 1
ATOM 638 N N . GLU A 1 86 ? 78.537 8.322 -82.309 1.00 51.75 86 GLU A N 1
ATOM 639 C CA . GLU A 1 86 ? 78.641 8.265 -83.767 1.00 51.75 86 GLU A CA 1
ATOM 640 C C . GLU A 1 86 ? 77.351 7.922 -84.528 1.00 51.75 86 GLU A C 1
ATOM 642 O O . GLU A 1 86 ? 77.080 6.757 -84.804 1.00 51.75 86 GLU A O 1
ATOM 647 N N . ASP A 1 87 ? 76.614 8.941 -84.970 1.00 45.44 87 ASP A N 1
ATOM 648 C CA . ASP A 1 87 ? 75.666 8.766 -86.072 1.00 45.44 87 ASP A CA 1
ATOM 649 C C . ASP A 1 87 ? 75.658 9.997 -86.982 1.00 45.44 87 ASP A C 1
ATOM 651 O O . ASP A 1 87 ? 74.724 10.792 -87.011 1.00 45.44 87 ASP A O 1
ATOM 655 N N . ASP A 1 88 ? 76.774 10.187 -87.690 1.00 47.09 88 ASP A N 1
ATOM 656 C CA . ASP A 1 88 ? 76.751 10.801 -89.023 1.00 47.09 88 ASP A CA 1
ATOM 657 C C . ASP A 1 88 ? 78.002 10.392 -89.826 1.00 47.09 88 ASP A C 1
ATOM 659 O O . ASP A 1 88 ? 78.733 11.204 -90.394 1.00 47.09 88 ASP A O 1
ATOM 663 N N . VAL A 1 89 ? 78.295 9.086 -89.860 1.00 47.19 89 VAL A N 1
ATOM 664 C CA . VAL A 1 89 ? 79.239 8.535 -90.841 1.00 47.19 89 VAL A CA 1
ATOM 665 C C . VAL A 1 89 ? 78.430 8.068 -92.045 1.00 47.19 89 VAL A C 1
ATOM 667 O O . VAL A 1 89 ? 77.959 6.935 -92.124 1.00 47.19 89 VAL A O 1
ATOM 670 N N . LEU A 1 90 ? 78.285 8.958 -93.028 1.00 48.66 90 LEU A N 1
ATOM 671 C CA . LEU A 1 90 ? 78.069 8.537 -94.410 1.00 48.66 90 LEU A CA 1
ATOM 672 C C . LEU A 1 90 ? 79.134 7.478 -94.744 1.00 48.66 90 LEU A C 1
ATOM 674 O O . LEU A 1 90 ? 80.323 7.773 -94.587 1.00 48.66 90 LEU A O 1
ATOM 678 N N . PRO A 1 91 ? 78.777 6.275 -95.237 1.00 47.84 91 PRO A N 1
ATOM 679 C CA . PRO A 1 91 ? 79.785 5.428 -95.838 1.00 47.84 91 PRO A CA 1
ATOM 680 C C . PRO A 1 91 ? 80.350 6.218 -97.016 1.00 47.84 91 PRO A C 1
ATOM 682 O O . PRO A 1 91 ? 79.633 6.533 -97.969 1.00 47.84 91 PRO A O 1
ATOM 685 N N . SER A 1 92 ? 81.624 6.591 -96.899 1.00 48.81 92 SER A N 1
ATOM 686 C CA . SER A 1 92 ? 82.430 7.234 -97.933 1.00 48.81 92 SER A CA 1
ATOM 687 C C . SER A 1 92 ? 82.619 6.256 -99.101 1.00 48.81 92 SER A C 1
ATOM 689 O O . SER A 1 92 ? 83.670 5.658 -99.287 1.00 48.81 92 SER A O 1
ATOM 691 N N . GLY A 1 93 ? 81.536 6.010 -99.834 1.00 51.28 93 GLY A N 1
ATOM 692 C CA . GLY A 1 93 ? 81.447 5.197 -101.047 1.00 51.28 93 GLY A CA 1
ATOM 693 C C . GLY A 1 93 ? 80.782 5.991 -102.170 1.00 51.28 93 GLY A C 1
ATOM 694 O O . GLY A 1 93 ? 80.046 5.437 -102.982 1.00 51.28 93 GLY A O 1
ATOM 695 N N . GLY A 1 94 ? 80.969 7.314 -102.156 1.00 48.16 94 GLY A N 1
ATOM 696 C CA . GLY A 1 94 ? 80.403 8.244 -103.132 1.00 48.16 94 GLY A CA 1
ATOM 697 C C . GLY A 1 94 ? 81.174 8.331 -104.449 1.00 48.16 94 GLY A C 1
ATOM 698 O O . GLY A 1 94 ? 80.659 8.953 -105.368 1.00 48.16 94 GLY A O 1
ATOM 699 N N . ASP A 1 95 ? 82.351 7.706 -104.557 1.00 53.22 95 ASP A N 1
ATOM 700 C CA . ASP A 1 95 ? 83.266 7.925 -105.690 1.00 53.22 95 ASP A CA 1
ATOM 701 C C . ASP A 1 95 ? 83.387 6.749 -106.682 1.00 53.22 95 ASP A C 1
ATOM 703 O O . ASP A 1 95 ? 84.066 6.884 -107.696 1.00 53.22 95 ASP A O 1
ATOM 707 N N . GLU A 1 96 ? 82.695 5.618 -106.470 1.00 57.62 96 GLU A N 1
ATOM 708 C CA . GLU A 1 96 ? 82.745 4.460 -107.397 1.00 57.62 96 GLU A CA 1
ATOM 709 C C . GLU A 1 96 ? 81.377 3.998 -107.947 1.00 57.62 96 GLU A C 1
ATOM 711 O O . GLU A 1 96 ? 81.304 3.029 -108.705 1.00 57.62 96 GLU A O 1
ATOM 716 N N . MET A 1 97 ? 80.273 4.692 -107.635 1.00 55.62 97 MET A N 1
ATOM 717 C CA . MET A 1 97 ? 78.948 4.387 -108.200 1.00 55.62 97 MET A CA 1
ATOM 718 C C . MET A 1 97 ? 78.537 5.393 -109.294 1.00 55.62 97 MET A C 1
ATOM 720 O O . MET A 1 97 ? 78.610 6.598 -109.063 1.00 55.62 97 MET A O 1
ATOM 724 N N . PRO A 1 98 ? 78.018 4.946 -110.460 1.00 71.75 98 PRO A N 1
ATOM 725 C CA . PRO A 1 98 ? 77.430 5.838 -111.463 1.00 71.75 98 PRO A CA 1
ATOM 726 C C . PRO A 1 98 ? 76.316 6.704 -110.850 1.00 71.75 98 PRO A C 1
ATOM 728 O O . PRO A 1 98 ? 75.498 6.193 -110.083 1.00 71.75 98 PRO A O 1
ATOM 731 N N . ALA A 1 99 ? 76.232 7.989 -111.214 1.00 74.19 99 ALA A N 1
ATOM 732 C CA . ALA A 1 99 ? 75.295 8.963 -110.627 1.00 74.19 99 ALA A CA 1
ATOM 733 C C . ALA A 1 99 ? 73.826 8.481 -110.580 1.00 74.19 99 ALA A C 1
ATOM 735 O O . ALA A 1 99 ? 73.080 8.791 -109.651 1.00 74.19 99 ALA A O 1
ATOM 736 N N . GLU A 1 100 ? 73.411 7.661 -111.547 1.00 77.81 100 GLU A N 1
ATOM 737 C CA . GLU A 1 100 ? 72.076 7.060 -111.603 1.00 77.81 100 GLU A CA 1
ATOM 738 C C . GLU A 1 100 ? 71.821 6.031 -110.480 1.00 77.81 100 GLU A C 1
ATOM 740 O O . GLU A 1 100 ? 70.722 5.975 -109.917 1.00 77.81 100 GLU A O 1
ATOM 745 N N . ALA A 1 101 ? 72.842 5.267 -110.077 1.00 80.50 101 ALA A N 1
ATOM 746 C CA . ALA A 1 101 ? 72.775 4.331 -108.954 1.00 80.50 101 ALA A CA 1
ATOM 747 C C . ALA A 1 101 ? 72.725 5.064 -107.602 1.00 80.50 101 ALA A C 1
ATOM 749 O O . ALA A 1 101 ? 71.938 4.693 -106.727 1.00 80.50 101 ALA A O 1
ATOM 750 N N . GLN A 1 102 ? 73.476 6.161 -107.460 1.00 80.88 102 GLN A N 1
ATOM 751 C CA . GLN A 1 102 ? 73.457 7.008 -106.263 1.00 80.88 102 GLN A CA 1
ATOM 752 C C . GLN A 1 102 ? 72.095 7.701 -106.076 1.00 80.88 102 GLN A C 1
ATOM 754 O O . GLN A 1 102 ? 71.542 7.696 -104.975 1.00 80.88 102 GLN A O 1
ATOM 759 N N . ILE A 1 103 ? 71.486 8.205 -107.158 1.00 85.19 103 ILE A N 1
ATOM 760 C CA . ILE A 1 103 ? 70.121 8.763 -107.139 1.00 85.19 103 ILE A CA 1
ATOM 761 C C . ILE A 1 103 ? 69.094 7.698 -106.724 1.00 85.19 103 ILE A C 1
ATOM 763 O O . ILE A 1 103 ? 68.173 7.992 -105.958 1.00 85.19 103 ILE A O 1
ATOM 767 N N . ARG A 1 104 ? 69.231 6.453 -107.203 1.00 88.50 104 ARG A N 1
ATOM 768 C CA . ARG A 1 104 ? 68.336 5.346 -106.828 1.00 88.50 104 ARG A CA 1
ATOM 769 C C . ARG A 1 104 ? 68.471 4.975 -105.348 1.00 88.50 104 ARG A C 1
ATOM 771 O O . ARG A 1 104 ? 67.449 4.773 -104.695 1.00 88.50 104 ARG A O 1
ATOM 778 N N . PHE A 1 105 ? 69.695 4.936 -104.820 1.00 88.12 105 PHE A N 1
ATOM 779 C CA . PHE A 1 105 ? 69.966 4.693 -103.400 1.00 88.12 105 PHE A CA 1
ATOM 780 C C . PHE A 1 105 ? 69.392 5.801 -102.506 1.00 88.12 105 PHE A C 1
ATOM 782 O O . PHE A 1 105 ? 68.656 5.508 -101.567 1.00 88.12 105 PHE A O 1
ATOM 789 N N . LEU A 1 106 ? 69.638 7.074 -102.835 1.00 88.94 106 LEU A N 1
ATOM 790 C CA . LEU A 1 106 ? 69.104 8.210 -102.075 1.00 88.94 106 LEU A CA 1
ATOM 791 C C . LEU A 1 106 ? 67.569 8.246 -102.090 1.00 88.94 106 LEU A C 1
ATOM 793 O O . LEU A 1 106 ? 66.956 8.486 -101.054 1.00 88.94 106 LEU A O 1
ATOM 797 N N . LYS A 1 107 ? 66.928 7.935 -103.225 1.00 91.56 107 LYS A N 1
ATOM 798 C CA . LYS A 1 107 ? 65.462 7.793 -103.302 1.00 91.56 107 LYS A CA 1
ATOM 799 C C . LYS A 1 107 ? 64.939 6.644 -102.436 1.00 91.56 107 LYS A C 1
ATOM 801 O O . LYS A 1 107 ? 63.882 6.789 -101.830 1.00 91.56 107 LYS A O 1
ATOM 806 N N . ALA A 1 108 ? 65.656 5.521 -102.375 1.00 91.69 108 ALA A N 1
ATOM 807 C CA . ALA A 1 108 ? 65.299 4.404 -101.505 1.00 91.69 108 ALA A CA 1
ATOM 808 C C . ALA A 1 108 ? 65.439 4.781 -100.020 1.00 91.69 108 ALA A C 1
ATOM 810 O O . ALA A 1 108 ? 64.497 4.561 -99.267 1.00 91.69 108 ALA A O 1
ATOM 811 N N . LYS A 1 109 ? 66.546 5.427 -99.618 1.00 93.12 109 LYS A N 1
ATOM 812 C CA . LYS A 1 109 ? 66.747 5.918 -98.242 1.00 93.12 1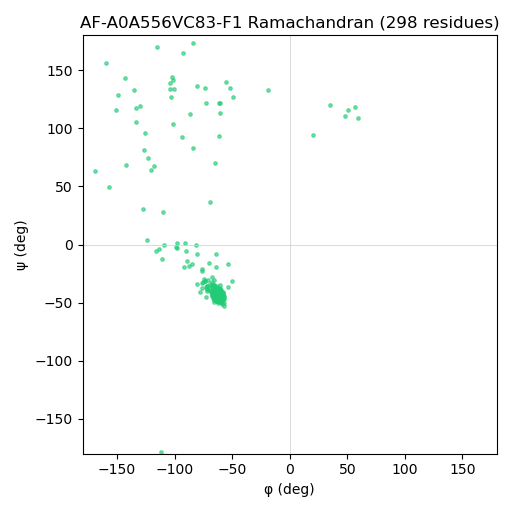09 LYS A CA 1
ATOM 813 C C . LYS A 1 109 ? 65.681 6.944 -97.850 1.00 93.12 109 LYS A C 1
ATOM 815 O O . LYS A 1 109 ? 65.091 6.821 -96.787 1.00 93.12 109 LYS A O 1
ATOM 820 N N . LEU A 1 110 ? 65.367 7.894 -98.732 1.00 93.69 110 LEU A N 1
ATOM 821 C CA . LEU A 1 110 ? 64.308 8.881 -98.505 1.00 93.69 110 LEU A CA 1
ATOM 822 C C . LEU A 1 110 ? 62.934 8.219 -98.361 1.00 93.69 110 LEU A C 1
ATOM 824 O O . LEU A 1 110 ? 62.158 8.625 -97.503 1.00 93.69 110 LEU A O 1
ATOM 828 N N . ARG A 1 111 ? 62.634 7.180 -99.154 1.00 94.75 111 ARG A N 1
ATOM 829 C CA . ARG A 1 111 ? 61.394 6.407 -98.998 1.00 94.75 111 ARG A CA 1
ATOM 830 C C . ARG A 1 111 ? 61.350 5.671 -97.655 1.00 94.75 111 ARG A C 1
ATOM 832 O O . ARG A 1 111 ? 60.332 5.777 -96.984 1.00 94.75 111 ARG A O 1
ATOM 839 N N . VAL A 1 112 ? 62.427 4.990 -97.252 1.00 95.38 112 VAL A N 1
ATOM 840 C CA . VAL A 1 112 ? 62.508 4.310 -95.943 1.00 95.38 112 VAL A CA 1
ATOM 841 C C . VAL A 1 112 ? 62.332 5.315 -94.803 1.00 95.38 112 VAL A C 1
ATOM 843 O O . VAL A 1 112 ? 61.472 5.116 -93.955 1.00 95.38 112 VAL A O 1
ATOM 846 N N . MET A 1 113 ? 63.040 6.448 -94.834 1.00 94.62 113 MET A N 1
ATOM 847 C CA . MET A 1 113 ? 62.890 7.508 -93.829 1.00 94.62 113 MET A CA 1
ATOM 848 C C . MET A 1 113 ? 61.474 8.103 -93.811 1.00 94.62 113 MET A C 1
ATOM 850 O O . MET A 1 113 ? 60.943 8.399 -92.745 1.00 94.62 113 MET A O 1
ATOM 854 N N . GLN A 1 114 ? 60.829 8.268 -94.971 1.00 95.19 114 GLN A N 1
ATOM 855 C CA . GLN A 1 114 ? 59.446 8.747 -95.043 1.00 95.19 114 GLN A CA 1
ATOM 856 C C . GLN A 1 114 ? 58.458 7.727 -94.459 1.00 95.19 114 GLN A C 1
ATOM 858 O O . GLN A 1 114 ? 57.502 8.113 -93.787 1.00 95.19 114 GLN A O 1
ATOM 863 N N . GLU A 1 115 ? 58.670 6.435 -94.710 1.00 95.69 115 GLU A N 1
ATOM 864 C CA . GLU A 1 115 ? 57.888 5.345 -94.121 1.00 95.69 115 GLU A CA 1
ATOM 865 C C . GLU A 1 115 ? 58.090 5.272 -92.600 1.00 95.69 115 GLU A C 1
ATOM 867 O O . GLU A 1 115 ? 57.108 5.146 -91.870 1.00 95.69 115 GLU A O 1
ATOM 872 N N . GLU A 1 116 ? 59.320 5.438 -92.107 1.00 94.88 116 GLU A N 1
ATOM 873 C CA . GLU A 1 116 ? 59.640 5.499 -90.675 1.00 94.88 116 GLU A CA 1
ATOM 874 C C . GLU A 1 116 ? 59.025 6.722 -89.991 1.00 94.88 116 GLU A C 1
ATOM 876 O O . GLU A 1 116 ? 58.418 6.580 -88.930 1.00 94.88 116 GLU A O 1
ATOM 881 N N . LEU A 1 117 ? 59.089 7.900 -90.617 1.00 95.81 117 LEU A N 1
ATOM 882 C CA . LEU A 1 117 ? 58.440 9.113 -90.119 1.00 95.81 117 LEU A CA 1
ATOM 883 C C . LEU A 1 117 ? 56.919 8.935 -90.039 1.00 95.81 117 LEU A C 1
ATOM 885 O O . LEU A 1 117 ? 56.304 9.284 -89.033 1.00 95.81 117 LEU A O 1
ATOM 889 N N . ASN A 1 118 ? 56.307 8.353 -91.075 1.00 96.50 118 ASN A N 1
ATOM 890 C CA . ASN A 1 118 ? 54.875 8.058 -91.084 1.00 96.50 118 ASN A CA 1
ATOM 891 C C . ASN A 1 118 ? 54.507 7.012 -90.017 1.00 96.50 118 ASN A C 1
ATOM 893 O O . ASN A 1 118 ? 53.479 7.153 -89.352 1.00 96.50 118 ASN A O 1
ATOM 897 N N . ARG A 1 119 ? 55.347 5.983 -89.820 1.00 97.25 119 ARG A N 1
ATOM 898 C CA . ARG A 1 119 ? 55.173 4.964 -88.773 1.00 97.25 119 ARG A CA 1
ATOM 899 C C . ARG A 1 119 ? 55.226 5.595 -87.387 1.00 97.25 119 ARG A C 1
ATOM 901 O O . ARG A 1 119 ? 54.323 5.357 -86.589 1.00 97.25 119 ARG A O 1
ATOM 908 N N . LEU A 1 120 ? 56.249 6.406 -87.120 1.00 96.62 120 LEU A N 1
ATOM 909 C CA . LEU A 1 120 ? 56.430 7.086 -85.843 1.00 96.62 120 LEU A CA 1
ATOM 910 C C . LEU A 1 120 ? 55.302 8.090 -85.593 1.00 96.62 120 LEU A C 1
ATOM 912 O O . LEU A 1 120 ? 54.743 8.104 -84.507 1.00 96.62 120 LEU A O 1
ATOM 916 N N . SER A 1 121 ? 54.885 8.850 -86.609 1.00 96.62 121 SER A N 1
ATOM 917 C CA . SER A 1 121 ? 53.736 9.758 -86.514 1.00 96.62 121 SER A CA 1
ATOM 918 C C . SER A 1 121 ? 52.440 9.016 -86.170 1.00 96.62 121 SER A C 1
ATOM 920 O O . SER A 1 121 ? 51.693 9.451 -85.294 1.00 96.62 121 SER A O 1
ATOM 922 N N . HIS A 1 122 ? 52.181 7.864 -86.798 1.00 96.50 122 HIS A N 1
ATOM 923 C CA . HIS A 1 122 ? 51.027 7.033 -86.454 1.00 96.50 122 HIS A CA 1
ATOM 924 C C . HIS A 1 122 ? 51.116 6.480 -85.023 1.00 96.50 122 HIS A C 1
ATOM 926 O O . HIS A 1 122 ? 50.111 6.431 -84.313 1.00 96.50 122 HIS A O 1
ATOM 932 N N . GLU A 1 123 ? 52.309 6.078 -84.588 1.00 97.12 123 GLU A N 1
ATOM 933 C CA . GLU A 1 123 ? 52.556 5.602 -83.229 1.00 97.12 123 GLU A CA 1
ATOM 934 C C . GLU A 1 123 ? 52.362 6.718 -82.190 1.00 97.12 123 GLU A C 1
ATOM 936 O O . GLU A 1 123 ? 51.666 6.488 -81.203 1.00 97.12 123 GLU A O 1
ATOM 941 N N . CYS A 1 124 ? 52.856 7.933 -82.451 1.00 96.31 124 CYS A N 1
ATOM 942 C CA . CYS A 1 124 ? 52.608 9.124 -81.634 1.00 96.31 124 CYS A CA 1
ATOM 943 C C . CYS A 1 124 ? 51.109 9.406 -81.504 1.00 96.31 124 CYS A C 1
ATOM 945 O O . CYS A 1 124 ? 50.604 9.431 -80.387 1.00 96.31 124 CYS A O 1
ATOM 947 N N . ASN A 1 125 ? 50.377 9.485 -82.621 1.00 96.38 125 ASN A N 1
ATOM 948 C CA . ASN A 1 125 ? 48.928 9.723 -82.597 1.00 96.38 125 ASN A CA 1
ATOM 949 C C . ASN A 1 125 ? 48.184 8.645 -81.788 1.00 96.38 125 ASN A C 1
ATOM 951 O O . ASN A 1 125 ? 47.309 8.944 -80.982 1.00 96.38 125 ASN A O 1
ATOM 955 N N . LYS A 1 126 ? 48.567 7.371 -81.945 1.00 97.75 126 LYS A N 1
ATOM 956 C CA . LYS A 1 126 ? 47.982 6.261 -81.178 1.00 97.75 126 LYS A CA 1
ATOM 957 C C . LYS A 1 126 ? 48.285 6.365 -79.682 1.00 97.75 126 LYS A C 1
ATOM 959 O O . LYS A 1 126 ? 47.468 5.944 -78.860 1.00 97.75 126 LYS A O 1
ATOM 964 N N . MET A 1 127 ? 49.474 6.835 -79.317 1.00 96.88 127 MET A N 1
ATOM 965 C CA . MET A 1 127 ? 49.843 7.054 -77.920 1.00 96.88 127 MET A CA 1
ATOM 966 C C . MET A 1 127 ? 49.117 8.270 -77.341 1.00 96.88 127 MET A C 1
ATOM 968 O O . MET A 1 127 ? 48.651 8.173 -76.208 1.00 96.88 127 MET A O 1
ATOM 972 N N . ASP A 1 128 ? 48.913 9.331 -78.120 1.00 96.94 128 ASP A N 1
ATOM 973 C CA . ASP A 1 128 ? 48.107 10.493 -77.732 1.00 96.94 128 ASP A CA 1
ATOM 974 C C . ASP A 1 128 ? 46.643 10.109 -77.484 1.00 96.94 128 ASP A C 1
ATOM 976 O O . ASP A 1 128 ? 46.092 10.443 -76.433 1.00 96.94 128 ASP A O 1
ATOM 980 N N . ASP A 1 129 ? 46.039 9.308 -78.369 1.00 97.31 129 ASP A N 1
ATOM 981 C CA . ASP A 1 129 ? 44.679 8.785 -78.187 1.00 97.31 129 ASP A CA 1
ATOM 982 C C . ASP A 1 129 ? 44.559 7.972 -76.887 1.00 97.31 129 ASP A C 1
ATOM 984 O O . ASP A 1 129 ? 43.643 8.166 -76.080 1.00 97.31 129 ASP A O 1
ATOM 988 N N . LYS A 1 130 ? 45.514 7.064 -76.640 1.00 97.50 130 LYS A N 1
ATOM 989 C CA . LYS A 1 130 ? 45.562 6.283 -75.394 1.00 97.50 130 LYS A CA 1
ATOM 990 C C . LYS A 1 130 ? 45.757 7.175 -74.173 1.00 97.50 130 LYS A C 1
ATOM 992 O O . LYS A 1 130 ? 45.125 6.921 -73.149 1.00 97.50 130 LYS A O 1
ATOM 997 N N . ASN A 1 131 ? 46.612 8.191 -74.260 1.00 96.69 131 ASN A N 1
ATOM 998 C CA . ASN A 1 131 ? 46.873 9.121 -73.168 1.00 96.69 131 ASN A CA 1
ATOM 999 C C . ASN A 1 131 ? 45.622 9.949 -72.835 1.00 96.69 131 ASN A C 1
ATOM 1001 O O . ASN A 1 131 ? 45.292 10.125 -71.662 1.00 96.69 131 ASN A O 1
ATOM 1005 N N . GLY A 1 132 ? 44.863 10.367 -73.852 1.00 98.00 132 GLY A N 1
ATOM 1006 C CA . GLY A 1 132 ? 43.553 10.996 -73.684 1.00 98.00 132 GLY A CA 1
ATOM 1007 C C . GLY A 1 132 ? 42.550 10.085 -72.968 1.00 98.00 132 GLY A C 1
ATOM 1008 O O . GLY A 1 132 ? 41.917 10.501 -71.996 1.00 98.00 132 GLY A O 1
ATOM 1009 N N . VAL A 1 133 ? 42.457 8.811 -73.372 1.00 97.94 133 VAL A N 1
ATOM 1010 C CA . VAL A 1 133 ? 41.588 7.820 -72.707 1.00 97.94 133 VAL A CA 1
ATOM 1011 C C . VAL A 1 133 ? 42.013 7.573 -71.256 1.00 97.94 133 VAL A C 1
ATOM 1013 O O . VAL A 1 133 ? 41.159 7.530 -70.369 1.00 97.94 133 VAL A O 1
ATOM 1016 N N . LEU A 1 134 ? 43.312 7.406 -70.991 1.00 97.31 134 LEU A N 1
A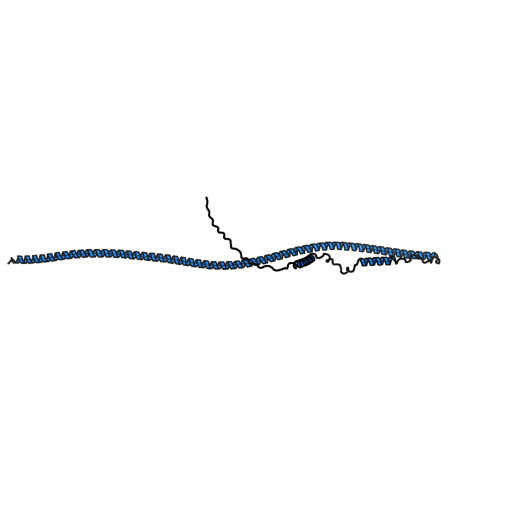TOM 1017 C CA . LEU A 1 134 ? 43.832 7.206 -69.635 1.00 97.31 134 LEU A CA 1
ATOM 1018 C C . LEU A 1 134 ? 43.598 8.435 -68.752 1.00 97.31 134 LEU A C 1
ATOM 1020 O O . LEU A 1 134 ? 43.195 8.278 -67.603 1.00 97.31 134 LEU A O 1
ATOM 1024 N N . SER A 1 135 ? 43.768 9.640 -69.296 1.00 97.69 135 SER A N 1
ATOM 1025 C CA . SER A 1 135 ? 43.512 10.896 -68.584 1.00 97.69 135 SER A CA 1
ATOM 1026 C C . SER A 1 135 ? 42.032 11.054 -68.221 1.00 97.69 135 SER A C 1
ATOM 1028 O O . SER A 1 135 ? 41.718 11.445 -67.099 1.00 97.69 135 SER A O 1
ATOM 1030 N N . SER A 1 136 ? 41.115 10.687 -69.128 1.00 98.06 136 SER A N 1
ATOM 1031 C CA . SER A 1 136 ? 39.674 10.652 -68.831 1.00 98.06 136 SER A CA 1
ATOM 1032 C C . SER A 1 136 ? 39.361 9.659 -67.712 1.00 98.06 136 SER A C 1
ATOM 1034 O O . SER A 1 136 ? 38.703 10.024 -66.745 1.00 98.06 136 SER A O 1
ATOM 1036 N N . LYS A 1 137 ? 39.894 8.432 -67.785 1.00 98.06 137 LYS A N 1
ATOM 1037 C CA . LYS A 1 137 ? 39.688 7.418 -66.738 1.00 98.06 137 LYS A CA 1
ATOM 1038 C C . LYS A 1 137 ? 40.251 7.849 -65.385 1.00 98.06 137 LYS A C 1
ATOM 1040 O O . LYS A 1 137 ? 39.630 7.586 -64.363 1.00 98.06 137 LYS A O 1
ATOM 1045 N N . LEU A 1 138 ? 41.418 8.496 -65.368 1.00 97.25 138 LEU A N 1
ATOM 1046 C CA . LEU A 1 138 ? 42.021 9.015 -64.141 1.00 97.25 138 LEU A CA 1
ATOM 1047 C C . LEU A 1 138 ? 41.120 10.074 -63.497 1.00 97.25 138 LEU A C 1
ATOM 1049 O O . LEU A 1 138 ? 40.921 10.050 -62.285 1.00 97.25 138 LEU A O 1
ATOM 1053 N N . LYS A 1 139 ? 40.543 10.966 -64.311 1.00 98.25 139 LYS A N 1
ATOM 1054 C CA . LYS A 1 139 ? 39.586 11.972 -63.846 1.00 98.25 139 LYS A CA 1
ATOM 1055 C C . LYS A 1 139 ? 38.321 11.327 -63.273 1.00 98.25 139 LYS A C 1
ATOM 1057 O O . LYS A 1 139 ? 37.926 11.692 -62.170 1.00 98.25 139 LYS A O 1
ATOM 1062 N N . ASP A 1 140 ? 37.741 10.348 -63.968 1.00 98.12 140 ASP A N 1
ATOM 1063 C CA . ASP A 1 140 ? 36.537 9.642 -63.508 1.00 98.12 140 ASP A CA 1
ATOM 1064 C C . ASP A 1 140 ? 36.780 8.936 -62.158 1.00 98.12 140 ASP A C 1
ATOM 1066 O O . ASP A 1 140 ? 35.981 9.056 -61.228 1.00 98.12 140 ASP A O 1
ATOM 1070 N N . VAL A 1 141 ? 37.926 8.257 -62.009 1.00 97.56 141 VAL A N 1
ATOM 1071 C CA . VAL A 1 141 ? 38.316 7.588 -60.755 1.00 97.56 141 VAL A CA 1
ATOM 1072 C C . VAL A 1 141 ? 38.552 8.591 -59.622 1.00 97.56 141 VAL A C 1
ATOM 1074 O O . VAL A 1 141 ? 38.179 8.318 -58.481 1.00 97.56 141 VAL A O 1
ATOM 1077 N N . GLU A 1 142 ? 39.142 9.754 -59.903 1.00 97.75 142 GLU A N 1
ATOM 1078 C CA . GLU A 1 142 ? 39.363 10.790 -58.888 1.00 97.75 142 GLU A CA 1
ATOM 1079 C C . GLU A 1 142 ? 38.044 11.437 -58.430 1.00 97.75 142 GLU A C 1
ATOM 1081 O O . GLU A 1 142 ? 37.836 11.643 -57.231 1.00 97.75 142 GLU A O 1
ATOM 1086 N N . GLU A 1 143 ? 37.110 11.694 -59.351 1.00 98.12 143 GLU A N 1
ATOM 1087 C CA . GLU A 1 143 ? 35.758 12.159 -59.013 1.00 98.12 143 GLU A CA 1
ATOM 1088 C C . GLU A 1 143 ? 35.016 11.132 -58.138 1.00 98.12 143 GLU A C 1
ATOM 1090 O O . GLU A 1 143 ? 34.406 11.494 -57.121 1.00 98.12 143 GLU A O 1
ATOM 1095 N N . ASP A 1 144 ? 35.141 9.842 -58.463 1.00 97.94 144 ASP A N 1
ATOM 109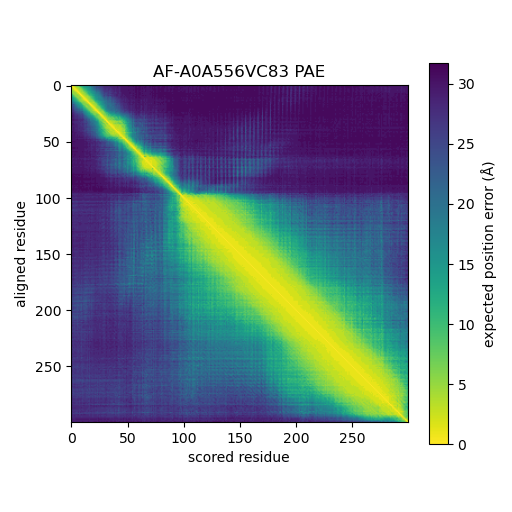6 C CA . ASP A 1 144 ? 34.599 8.746 -57.662 1.00 97.94 144 ASP A CA 1
ATOM 1097 C C . ASP A 1 144 ? 35.247 8.644 -56.278 1.00 97.94 144 ASP A C 1
ATOM 1099 O O . ASP A 1 144 ? 34.535 8.477 -55.279 1.00 97.94 144 ASP A O 1
ATOM 1103 N N . ARG A 1 145 ? 36.571 8.815 -56.182 1.00 98.12 145 ARG A N 1
ATOM 1104 C CA . ARG A 1 145 ? 37.311 8.833 -54.912 1.00 98.12 145 ARG A CA 1
ATOM 1105 C C . ARG A 1 145 ? 36.802 9.945 -54.000 1.00 98.12 145 ARG A C 1
ATOM 1107 O O . ARG A 1 145 ? 36.510 9.692 -52.830 1.00 98.12 145 ARG A O 1
ATOM 1114 N N . VAL A 1 146 ? 36.635 11.160 -54.527 1.00 98.31 146 VAL A N 1
ATOM 1115 C CA . VAL A 1 146 ? 36.119 12.311 -53.765 1.00 98.31 146 VAL A CA 1
ATOM 1116 C C . VAL A 1 146 ? 34.671 12.079 -53.325 1.00 98.31 146 VAL A C 1
ATOM 1118 O O . VAL A 1 146 ? 34.312 12.371 -52.178 1.00 98.31 146 VAL A O 1
ATOM 1121 N N . ARG A 1 147 ? 33.824 11.525 -54.200 1.00 98.44 147 ARG A N 1
ATOM 1122 C CA . ARG A 1 147 ? 32.431 11.183 -53.873 1.00 98.44 147 ARG A CA 1
ATOM 1123 C C . ARG A 1 147 ? 32.349 10.135 -52.763 1.00 98.44 147 ARG A C 1
ATOM 1125 O O . ARG A 1 147 ? 31.569 10.301 -51.817 1.00 98.44 147 ARG A O 1
ATOM 1132 N N . LEU A 1 148 ? 33.160 9.083 -52.850 1.00 98.19 148 LEU A N 1
ATOM 1133 C CA . LEU A 1 148 ? 33.215 8.035 -51.837 1.00 98.19 148 LEU A CA 1
ATOM 1134 C C . LEU A 1 148 ? 33.743 8.588 -50.510 1.00 98.19 148 LEU A C 1
ATOM 1136 O O . LEU A 1 148 ? 33.123 8.360 -49.477 1.00 98.19 148 LEU A O 1
ATOM 1140 N N . GLN A 1 149 ? 34.792 9.414 -50.536 1.00 98.31 149 GLN A N 1
ATOM 1141 C CA . GLN A 1 149 ? 35.342 10.063 -49.343 1.00 98.31 149 GLN A CA 1
ATOM 1142 C C . GLN A 1 149 ? 34.293 10.914 -48.602 1.00 98.31 149 GLN A C 1
ATOM 1144 O O . GLN A 1 149 ? 34.176 10.825 -47.377 1.00 98.31 149 GLN A O 1
ATOM 1149 N N . ARG A 1 150 ? 33.480 11.699 -49.325 1.00 98.31 150 ARG A N 1
ATOM 1150 C CA . ARG A 1 150 ? 32.364 12.469 -48.733 1.00 98.31 150 ARG A CA 1
ATOM 1151 C C . ARG A 1 150 ? 31.294 11.563 -48.120 1.00 98.31 150 ARG A C 1
ATOM 1153 O O . ARG A 1 150 ? 30.777 11.862 -47.042 1.00 98.31 150 ARG A O 1
ATOM 1160 N N . THR A 1 151 ? 30.980 10.453 -48.788 1.00 98.06 151 THR A N 1
ATOM 1161 C CA . THR A 1 151 ? 30.001 9.469 -48.302 1.00 98.06 151 THR A CA 1
ATOM 1162 C C . THR A 1 151 ? 30.493 8.797 -47.023 1.00 98.06 151 THR A C 1
ATOM 1164 O O . THR A 1 151 ? 29.763 8.785 -46.035 1.00 98.06 151 THR A O 1
ATOM 1167 N N . THR A 1 152 ? 31.746 8.338 -46.994 1.00 98.06 152 THR A N 1
ATOM 1168 C CA . THR A 1 152 ? 32.381 7.748 -45.807 1.00 98.06 152 THR A CA 1
ATOM 1169 C C . THR A 1 152 ? 32.398 8.728 -44.638 1.00 98.06 152 THR A C 1
ATOM 1171 O O . THR A 1 152 ? 32.004 8.366 -43.535 1.00 98.06 152 THR A O 1
ATOM 1174 N N . SER A 1 153 ? 32.762 9.994 -44.870 1.00 98.56 153 SER A N 1
ATOM 1175 C CA . SER A 1 153 ? 32.736 11.029 -43.825 1.00 98.56 153 SER A CA 1
ATOM 1176 C C . SER A 1 153 ? 31.322 11.259 -43.264 1.00 98.56 153 SER A C 1
ATOM 1178 O O . SER A 1 153 ? 31.129 11.348 -42.050 1.00 98.56 153 SER A O 1
ATOM 1180 N N . THR A 1 154 ? 30.304 11.266 -44.128 1.00 98.31 154 THR A N 1
ATOM 1181 C CA . THR A 1 154 ? 28.902 11.405 -43.701 1.00 98.31 154 THR A CA 1
ATOM 1182 C C . THR A 1 154 ? 28.428 10.179 -42.913 1.00 98.31 154 THR A C 1
ATOM 1184 O O . THR A 1 154 ? 27.778 10.313 -41.879 1.00 98.31 154 THR A O 1
ATOM 1187 N N . GLN A 1 155 ? 28.774 8.971 -43.357 1.00 98.12 155 GLN A N 1
ATOM 1188 C CA . GLN A 1 155 ? 28.430 7.737 -42.647 1.00 98.12 155 GLN A CA 1
ATOM 1189 C C . GLN A 1 155 ? 29.132 7.644 -41.290 1.00 98.12 155 GLN A C 1
ATOM 1191 O O . GLN A 1 155 ? 28.502 7.237 -40.317 1.00 98.12 155 GLN A O 1
ATOM 1196 N N . GLN A 1 156 ? 30.388 8.084 -41.200 1.00 98.44 156 GLN A N 1
ATOM 1197 C CA . GLN A 1 156 ? 31.148 8.118 -39.953 1.00 98.44 156 GLN A CA 1
ATOM 1198 C C . GLN A 1 156 ? 30.474 9.016 -38.905 1.00 98.44 156 GLN A C 1
ATOM 1200 O O . GLN A 1 156 ? 30.204 8.571 -37.790 1.00 98.44 156 GLN A O 1
ATOM 1205 N N . THR A 1 157 ? 30.101 10.243 -39.282 1.00 98.44 157 THR A N 1
ATOM 1206 C CA . THR A 1 157 ? 29.387 11.157 -38.368 1.00 98.44 157 THR A CA 1
ATOM 1207 C C . THR A 1 157 ? 28.018 10.608 -37.951 1.00 98.44 157 THR A C 1
ATOM 1209 O O . THR A 1 157 ? 27.605 10.752 -36.797 1.00 98.44 157 THR A O 1
ATOM 1212 N N . GLN A 1 158 ? 27.316 9.915 -38.853 1.00 98.50 158 GLN A N 1
ATOM 1213 C CA . GLN A 1 158 ? 26.052 9.262 -38.523 1.00 98.50 158 GLN A CA 1
ATOM 1214 C C . GLN A 1 158 ? 26.242 8.079 -37.561 1.00 98.50 158 GLN A C 1
ATOM 1216 O O . GLN A 1 158 ? 25.438 7.923 -36.642 1.00 98.50 158 GLN A O 1
ATOM 1221 N N . LEU A 1 159 ? 27.287 7.263 -37.732 1.00 98.31 159 LEU A N 1
ATOM 1222 C CA . LEU A 1 159 ? 27.613 6.164 -36.818 1.00 98.31 159 LEU A CA 1
ATOM 1223 C C . LEU A 1 159 ? 27.914 6.682 -35.412 1.00 98.31 159 LEU A C 1
ATOM 1225 O O . LEU A 1 159 ? 27.369 6.160 -34.442 1.00 98.31 159 LEU A O 1
ATOM 1229 N N . GLU A 1 160 ? 28.715 7.739 -35.299 1.00 98.44 160 GLU A N 1
ATOM 1230 C CA . GLU A 1 160 ? 29.026 8.383 -34.018 1.00 98.44 160 GLU A CA 1
ATOM 1231 C C . GLU A 1 160 ? 27.765 8.919 -33.334 1.00 98.44 160 GLU A C 1
ATOM 1233 O O . GLU A 1 160 ? 27.549 8.674 -32.145 1.00 98.44 160 GLU A O 1
ATOM 1238 N N . LYS A 1 161 ? 26.869 9.562 -34.093 1.00 98.62 161 LYS A N 1
ATOM 1239 C CA . LYS A 1 161 ? 25.579 10.030 -33.574 1.00 98.62 161 LYS A CA 1
ATOM 1240 C C . LYS A 1 161 ? 24.704 8.882 -33.069 1.00 98.62 161 LYS A C 1
ATOM 1242 O O . LYS A 1 161 ? 24.128 8.984 -31.988 1.00 98.62 161 LYS A O 1
ATOM 1247 N N . GLN A 1 162 ? 24.584 7.797 -33.836 1.00 98.12 162 GLN A N 1
ATOM 1248 C CA . GLN A 1 162 ? 23.796 6.633 -33.417 1.00 98.12 162 GLN A CA 1
ATOM 1249 C C . GLN A 1 162 ? 24.409 5.947 -32.194 1.00 98.12 162 GLN A C 1
ATOM 1251 O O . GLN A 1 162 ? 23.676 5.524 -31.302 1.00 98.12 162 GLN A O 1
ATOM 1256 N N . ARG A 1 163 ? 25.742 5.898 -32.106 1.00 98.56 163 ARG A N 1
ATOM 1257 C CA . ARG A 1 163 ? 26.458 5.385 -30.936 1.00 98.56 163 ARG A CA 1
ATOM 1258 C C . ARG A 1 163 ? 26.147 6.208 -29.687 1.00 98.56 163 ARG A C 1
ATOM 1260 O O . ARG A 1 163 ? 25.776 5.627 -28.673 1.00 98.56 163 ARG A O 1
ATOM 1267 N N . ALA A 1 164 ? 26.204 7.537 -29.781 1.00 98.44 164 ALA A N 1
ATOM 1268 C CA . ALA A 1 164 ? 25.860 8.428 -28.673 1.00 98.44 164 ALA A CA 1
ATOM 1269 C C . ALA A 1 164 ? 24.403 8.239 -28.207 1.00 98.44 164 ALA A C 1
ATOM 1271 O O . ALA A 1 164 ? 24.149 8.086 -27.014 1.00 98.44 164 ALA A O 1
ATOM 1272 N N . LEU A 1 165 ? 23.450 8.158 -29.146 1.00 98.44 165 LEU A N 1
ATOM 1273 C CA . LEU A 1 165 ? 22.040 7.902 -28.825 1.00 98.44 165 LEU A CA 1
ATOM 1274 C C . LEU A 1 165 ? 21.828 6.536 -28.156 1.00 98.44 165 LEU A C 1
ATOM 1276 O O . LEU A 1 165 ? 21.031 6.427 -27.224 1.00 98.44 165 LEU A O 1
ATOM 1280 N N . ALA A 1 166 ? 22.535 5.499 -28.610 1.00 98.25 166 ALA A N 1
ATOM 1281 C CA . ALA A 1 166 ? 22.462 4.168 -28.016 1.00 98.25 166 ALA A CA 1
ATOM 1282 C C . ALA A 1 166 ? 23.029 4.146 -26.588 1.00 98.25 166 ALA A C 1
ATOM 1284 O O . ALA A 1 166 ? 22.432 3.536 -25.699 1.00 98.25 166 ALA A O 1
ATOM 1285 N N . GLU A 1 167 ? 24.144 4.838 -26.345 1.00 98.50 167 GLU A N 1
ATOM 1286 C CA . GLU A 1 167 ? 24.717 4.978 -25.005 1.00 98.50 167 GLU A CA 1
ATOM 1287 C C . GLU A 1 167 ? 23.779 5.728 -24.055 1.00 98.50 167 GLU A C 1
ATOM 1289 O O . GLU A 1 167 ? 23.555 5.269 -22.934 1.00 98.50 167 GLU A O 1
ATOM 1294 N N . ASP A 1 168 ? 23.181 6.837 -24.495 1.00 98.31 168 ASP A N 1
ATOM 1295 C CA . ASP A 1 168 ? 22.217 7.595 -23.691 1.00 98.31 168 ASP A CA 1
ATOM 1296 C C . ASP A 1 168 ? 20.954 6.781 -23.392 1.00 98.31 168 ASP A C 1
ATOM 1298 O O . ASP A 1 168 ? 20.470 6.763 -22.256 1.00 98.31 168 ASP A O 1
ATOM 1302 N N . ALA A 1 169 ? 20.448 6.033 -24.376 1.00 98.25 169 ALA A N 1
ATOM 1303 C CA . ALA A 1 169 ? 19.347 5.102 -24.164 1.00 98.25 169 ALA A CA 1
ATOM 1304 C C . ALA A 1 169 ? 19.717 4.007 -23.149 1.00 98.25 169 ALA A C 1
ATOM 1306 O O . ALA A 1 169 ? 18.898 3.676 -22.286 1.00 98.25 169 ALA A O 1
ATOM 1307 N N . ASN A 1 170 ? 20.945 3.479 -23.196 1.00 98.44 170 ASN A N 1
ATOM 1308 C CA . ASN A 1 170 ? 21.408 2.475 -22.242 1.00 98.44 170 ASN A CA 1
ATOM 1309 C C . ASN A 1 170 ? 21.538 3.048 -20.819 1.00 98.44 170 ASN A C 1
ATOM 1311 O O . ASN A 1 170 ? 21.026 2.441 -19.878 1.00 98.44 170 ASN A O 1
ATOM 1315 N N . ARG A 1 171 ? 22.108 4.253 -20.660 1.00 98.50 171 ARG A N 1
ATOM 1316 C CA . ARG A 1 171 ? 22.170 4.972 -19.369 1.00 98.50 171 ARG A CA 1
ATOM 1317 C C . ARG A 1 171 ? 20.773 5.188 -18.780 1.00 98.50 171 ARG A C 1
ATOM 1319 O O . ARG A 1 171 ? 20.542 4.926 -17.598 1.00 98.50 171 ARG A O 1
ATOM 1326 N N . ASN A 1 172 ? 19.812 5.596 -19.610 1.00 98.50 172 ASN A N 1
ATOM 1327 C CA . ASN A 1 172 ? 18.419 5.761 -19.190 1.00 98.50 172 ASN A CA 1
ATOM 1328 C C . ASN A 1 172 ? 17.785 4.429 -18.769 1.00 98.50 172 ASN A C 1
ATOM 1330 O O . ASN A 1 172 ? 17.124 4.365 -17.731 1.00 98.50 172 ASN A O 1
ATOM 1334 N N . CYS A 1 173 ? 18.016 3.352 -19.523 1.00 98.25 173 CYS A N 1
ATOM 1335 C CA . CYS A 1 173 ? 17.532 2.018 -19.168 1.00 98.25 173 CYS A CA 1
ATOM 1336 C C . CYS A 1 173 ? 18.118 1.529 -17.837 1.00 98.25 173 CYS A C 1
ATOM 1338 O O . CYS A 1 173 ? 17.391 0.972 -17.019 1.00 98.25 173 CYS A O 1
ATOM 1340 N N . GLU A 1 174 ? 19.410 1.740 -17.591 1.00 98.56 174 GLU A N 1
ATOM 1341 C CA . GLU A 1 174 ? 20.069 1.378 -16.331 1.00 98.56 174 GLU A CA 1
ATOM 1342 C C . GLU A 1 174 ? 19.528 2.173 -15.138 1.00 98.56 174 GLU A C 1
ATOM 1344 O O . GLU A 1 174 ? 19.276 1.589 -14.079 1.00 98.56 174 GLU A O 1
ATOM 1349 N N . SER A 1 175 ? 19.283 3.474 -15.318 1.00 98.50 175 SER A N 1
ATOM 1350 C CA . SER A 1 175 ? 18.638 4.325 -14.312 1.00 98.50 175 SER A CA 1
ATOM 1351 C C . SER A 1 175 ? 17.216 3.853 -13.997 1.00 98.50 175 SER A C 1
ATOM 1353 O O . SER A 1 175 ? 16.860 3.677 -12.830 1.00 98.50 175 SER A O 1
ATOM 1355 N N . LEU A 1 176 ? 16.409 3.567 -15.024 1.00 98.50 176 LEU A N 1
ATOM 1356 C CA . LEU A 1 176 ? 15.054 3.039 -14.846 1.00 98.50 176 LEU A CA 1
ATOM 1357 C C . LEU A 1 176 ? 15.063 1.664 -14.168 1.00 98.50 176 LEU A C 1
ATOM 1359 O O . LEU A 1 176 ? 14.262 1.427 -13.267 1.00 98.50 176 LEU A O 1
ATOM 1363 N N . ARG A 1 177 ? 15.995 0.773 -14.528 1.00 98.44 177 ARG A N 1
ATOM 1364 C CA . ARG A 1 177 ? 16.172 -0.524 -13.850 1.00 98.44 177 ARG A CA 1
ATOM 1365 C C . ARG A 1 177 ? 16.495 -0.347 -12.365 1.00 98.44 177 ARG A C 1
ATOM 1367 O O . ARG A 1 177 ? 15.908 -1.046 -11.541 1.00 98.44 177 ARG A O 1
ATOM 1374 N N . HIS A 1 178 ? 17.367 0.600 -12.013 1.00 98.56 178 HIS A N 1
ATOM 1375 C CA . HIS A 1 178 ? 17.653 0.926 -10.613 1.00 98.56 178 HIS A CA 1
ATOM 1376 C C . HIS A 1 178 ? 16.416 1.455 -9.881 1.00 98.56 178 HIS A C 1
ATOM 1378 O O . HIS A 1 178 ? 16.129 1.002 -8.775 1.00 98.56 178 HIS A O 1
ATOM 1384 N N . GLN A 1 179 ? 15.653 2.364 -10.493 1.00 98.56 179 GLN A N 1
ATOM 1385 C CA . GLN A 1 179 ? 14.417 2.888 -9.903 1.00 98.56 179 GLN A CA 1
ATOM 1386 C C . GLN A 1 179 ? 13.383 1.784 -9.671 1.00 98.56 179 GLN A C 1
ATOM 1388 O O . GLN A 1 179 ? 12.817 1.702 -8.583 1.00 98.56 179 GLN A O 1
ATOM 1393 N N . VAL A 1 180 ? 13.184 0.888 -10.643 1.00 98.50 180 VAL A N 1
ATOM 1394 C CA . VAL A 1 180 ? 12.293 -0.274 -10.497 1.00 98.50 180 VAL A CA 1
ATOM 1395 C C . VAL A 1 180 ? 12.746 -1.164 -9.341 1.00 98.50 180 VAL A C 1
ATOM 1397 O O . VAL A 1 180 ? 11.920 -1.540 -8.514 1.00 98.50 180 VAL A O 1
ATOM 1400 N N . ALA A 1 181 ? 14.044 -1.456 -9.231 1.00 98.62 181 ALA A N 1
ATOM 1401 C CA . ALA A 1 181 ? 14.574 -2.266 -8.136 1.00 98.62 181 ALA A CA 1
ATOM 1402 C C . ALA A 1 181 ? 14.376 -1.601 -6.760 1.00 98.62 181 ALA A C 1
ATOM 1404 O O . ALA A 1 181 ? 14.046 -2.280 -5.786 1.00 98.62 181 ALA A O 1
ATOM 1405 N N . THR A 1 182 ? 14.548 -0.280 -6.666 1.00 98.62 182 THR A N 1
ATOM 1406 C CA . THR A 1 182 ? 14.292 0.485 -5.435 1.00 98.62 182 THR A CA 1
ATOM 1407 C C . THR A 1 182 ? 12.808 0.471 -5.072 1.00 98.62 182 THR A C 1
ATOM 1409 O O . THR A 1 182 ? 12.464 0.090 -3.954 1.00 98.62 182 THR A O 1
ATOM 1412 N N . LEU A 1 183 ? 11.923 0.779 -6.024 1.00 98.56 183 LEU A N 1
ATOM 1413 C CA . LEU A 1 183 ? 10.473 0.774 -5.809 1.00 98.56 183 LEU A CA 1
ATOM 1414 C C . LEU A 1 183 ? 9.954 -0.617 -5.422 1.00 98.56 183 LEU A C 1
ATOM 1416 O O . LEU A 1 183 ? 9.106 -0.735 -4.542 1.00 98.56 183 LEU A O 1
ATOM 1420 N N . GLN A 1 184 ? 10.486 -1.689 -6.016 1.00 98.56 184 GLN A N 1
ATOM 1421 C CA . GLN A 1 184 ? 10.148 -3.061 -5.623 1.00 98.56 184 GLN A CA 1
ATOM 1422 C C . GLN A 1 184 ? 10.500 -3.335 -4.154 1.00 98.56 184 GLN A C 1
ATOM 1424 O O . GLN A 1 184 ? 9.666 -3.858 -3.412 1.00 98.56 184 GLN A O 1
ATOM 1429 N N . LYS A 1 185 ? 11.693 -2.923 -3.702 1.00 98.62 185 LYS A N 1
ATOM 1430 C CA . LYS A 1 185 ? 12.099 -3.053 -2.292 1.00 98.62 185 LYS A CA 1
ATOM 1431 C C . LYS A 1 185 ? 11.208 -2.235 -1.356 1.00 98.62 185 LYS A C 1
ATOM 1433 O O . LYS A 1 185 ? 10.862 -2.718 -0.278 1.00 98.62 185 LYS A O 1
ATOM 1438 N N . GLU A 1 186 ? 10.815 -1.027 -1.753 1.00 98.31 186 GLU A N 1
ATOM 1439 C CA . GLU A 1 186 ? 9.888 -0.192 -0.980 1.00 98.31 186 GLU A CA 1
ATOM 1440 C C . GLU A 1 186 ? 8.502 -0.835 -0.868 1.00 98.31 186 GLU A C 1
ATOM 1442 O O . GLU A 1 186 ? 7.953 -0.910 0.231 1.00 98.31 186 GLU A O 1
ATOM 1447 N N . VAL A 1 187 ? 7.962 -1.387 -1.961 1.00 98.56 187 VAL A N 1
ATOM 1448 C CA . VAL A 1 187 ? 6.680 -2.115 -1.962 1.00 98.56 187 VAL A CA 1
ATOM 1449 C C . VAL A 1 187 ? 6.735 -3.335 -1.041 1.00 98.56 187 VAL A C 1
ATOM 1451 O O . VAL A 1 187 ? 5.818 -3.559 -0.247 1.00 98.56 187 VAL A O 1
ATOM 1454 N N . GLU A 1 188 ? 7.813 -4.116 -1.094 1.00 98.50 188 GLU A N 1
ATOM 1455 C CA . GLU A 1 188 ? 8.014 -5.243 -0.179 1.00 98.50 188 GLU A CA 1
ATOM 1456 C C . GLU A 1 188 ? 8.117 -4.790 1.284 1.00 98.50 188 GLU A C 1
ATOM 1458 O O . GLU A 1 188 ? 7.529 -5.420 2.170 1.00 98.50 188 GLU A O 1
ATOM 1463 N N . GLY A 1 189 ? 8.822 -3.684 1.539 1.00 98.62 189 GLY A N 1
ATOM 1464 C CA . GLY A 1 189 ? 8.918 -3.055 2.855 1.00 98.62 189 GLY A CA 1
ATOM 1465 C C . GLY A 1 189 ? 7.547 -2.641 3.390 1.00 98.62 189 GLY A C 1
ATOM 1466 O O . GLY A 1 189 ? 7.157 -3.053 4.485 1.00 98.62 189 GLY A O 1
ATOM 1467 N N . MET A 1 190 ? 6.771 -1.918 2.582 1.00 98.19 190 MET A N 1
ATOM 1468 C CA . MET A 1 190 ? 5.413 -1.484 2.915 1.00 98.19 190 MET A CA 1
ATOM 1469 C C . MET A 1 190 ? 4.483 -2.670 3.178 1.00 98.19 190 MET A C 1
ATOM 1471 O O . MET A 1 190 ? 3.729 -2.655 4.149 1.00 98.19 190 MET A O 1
ATOM 1475 N N . LYS A 1 191 ? 4.578 -3.747 2.389 1.00 98.62 191 LYS A N 1
ATOM 1476 C CA . LYS A 1 191 ? 3.787 -4.970 2.595 1.00 98.62 191 LYS A CA 1
ATOM 1477 C C . LYS A 1 191 ? 4.105 -5.654 3.930 1.00 98.62 191 LYS A C 1
ATOM 1479 O O . LYS A 1 191 ? 3.198 -6.158 4.598 1.00 98.62 191 LYS A O 1
ATOM 1484 N N . ARG A 1 192 ? 5.377 -5.670 4.349 1.00 98.50 192 ARG A N 1
ATOM 1485 C CA . ARG A 1 192 ? 5.783 -6.201 5.667 1.00 98.50 192 ARG A CA 1
ATOM 1486 C C . ARG A 1 192 ? 5.221 -5.352 6.805 1.00 98.50 192 ARG A C 1
ATOM 1488 O O . ARG A 1 192 ? 4.627 -5.911 7.726 1.00 98.50 192 ARG A O 1
ATOM 1495 N N . VAL A 1 193 ? 5.352 -4.027 6.710 1.00 98.50 193 VAL A N 1
ATOM 1496 C CA . VAL A 1 193 ? 4.805 -3.086 7.701 1.00 98.50 193 VAL A CA 1
ATOM 1497 C C . VAL A 1 193 ? 3.285 -3.210 7.788 1.00 98.50 193 VAL A C 1
ATOM 1499 O O . VAL A 1 193 ? 2.750 -3.317 8.887 1.00 98.50 193 VAL A O 1
ATOM 1502 N N . GLN A 1 194 ? 2.586 -3.297 6.653 1.00 98.31 194 GLN A N 1
ATOM 1503 C CA . GLN A 1 194 ? 1.138 -3.504 6.611 1.00 98.31 194 GLN A CA 1
ATOM 1504 C C . GLN A 1 194 ? 0.736 -4.798 7.325 1.00 98.31 194 GLN A C 1
ATOM 1506 O O . GLN A 1 194 ? -0.152 -4.776 8.169 1.00 98.31 194 GLN A O 1
ATOM 1511 N N . LYS A 1 195 ? 1.418 -5.919 7.052 1.00 98.62 195 LYS A N 1
ATOM 1512 C CA . LYS A 1 195 ? 1.133 -7.199 7.719 1.00 98.62 195 LYS A CA 1
ATOM 1513 C C . LYS A 1 195 ? 1.338 -7.114 9.236 1.00 98.62 195 LYS A C 1
ATOM 1515 O O . LYS A 1 195 ? 0.534 -7.655 9.995 1.00 98.62 195 LYS A O 1
ATOM 1520 N N . GLN A 1 196 ? 2.394 -6.432 9.681 1.00 98.25 196 GLN A N 1
ATOM 1521 C CA . GLN A 1 196 ? 2.652 -6.203 11.103 1.00 98.25 196 GLN A CA 1
ATOM 1522 C C . GLN A 1 196 ? 1.570 -5.317 11.736 1.00 98.25 196 GLN A C 1
ATOM 1524 O O . GLN A 1 196 ? 1.062 -5.650 12.807 1.00 98.25 196 GLN A O 1
ATOM 1529 N N . ALA A 1 197 ? 1.181 -4.232 11.062 1.00 98.38 197 ALA A N 1
ATOM 1530 C CA . ALA A 1 197 ? 0.124 -3.333 11.506 1.00 98.38 197 ALA A CA 1
ATOM 1531 C C . ALA A 1 197 ? -1.228 -4.053 11.606 1.00 98.38 197 ALA A C 1
ATOM 1533 O O . ALA A 1 197 ? -1.893 -3.928 12.629 1.00 98.38 197 ALA A O 1
ATOM 1534 N N . SER A 1 198 ? -1.599 -4.872 10.616 1.00 98.38 198 SER A N 1
ATOM 1535 C CA . SER A 1 198 ? -2.822 -5.684 10.653 1.00 98.38 198 SER A CA 1
ATOM 1536 C C . SER A 1 198 ? -2.814 -6.690 11.805 1.00 98.38 198 SER A C 1
ATOM 1538 O O . SER A 1 198 ? -3.805 -6.813 12.513 1.00 98.38 198 SER A O 1
ATOM 1540 N N . SER A 1 199 ? -1.693 -7.377 12.048 1.00 98.25 199 SER A N 1
ATOM 1541 C CA . SER A 1 199 ? -1.570 -8.295 13.192 1.00 98.25 199 SER A CA 1
ATOM 1542 C C . SER A 1 199 ? -1.733 -7.568 14.534 1.00 98.25 199 SER A C 1
ATOM 1544 O O . SER A 1 199 ? -2.482 -8.013 15.403 1.00 98.25 199 SER A O 1
ATOM 1546 N N . SER A 1 200 ? -1.079 -6.409 14.682 1.00 98.19 200 SER A N 1
ATOM 1547 C CA . SER A 1 200 ? -1.213 -5.552 15.865 1.00 98.19 200 SER A CA 1
ATOM 1548 C C . SER A 1 200 ? -2.654 -5.070 16.052 1.00 98.19 200 SER A C 1
ATOM 1550 O O . SER A 1 200 ? -3.198 -5.168 17.150 1.00 98.19 200 SER A O 1
ATOM 1552 N N . HIS A 1 201 ? -3.297 -4.623 14.970 1.00 98.38 201 HIS A N 1
ATOM 1553 C CA . HIS A 1 201 ? -4.684 -4.172 14.975 1.00 98.38 201 HIS A CA 1
ATOM 1554 C C . HIS A 1 201 ? -5.634 -5.280 15.440 1.00 98.38 201 HIS A C 1
ATOM 1556 O O . HIS A 1 201 ? -6.369 -5.080 16.404 1.00 98.38 201 HIS A O 1
ATOM 1562 N N . ASN A 1 202 ? -5.532 -6.477 14.861 1.00 98.62 202 ASN A N 1
ATOM 1563 C CA . ASN A 1 202 ? -6.349 -7.625 15.258 1.00 98.62 202 ASN A CA 1
ATOM 1564 C C . ASN A 1 202 ? -6.132 -7.985 16.739 1.00 98.62 202 ASN A C 1
ATOM 1566 O O . ASN A 1 202 ? -7.081 -8.278 17.463 1.00 98.62 202 ASN A O 1
ATOM 1570 N N . ALA A 1 203 ? -4.889 -7.922 17.231 1.00 98.44 203 ALA A N 1
ATOM 1571 C CA . ALA A 1 203 ? -4.604 -8.151 18.646 1.00 98.44 203 ALA A CA 1
ATOM 1572 C C . ALA A 1 203 ? -5.250 -7.085 19.551 1.00 98.44 203 ALA A C 1
ATOM 1574 O O . ALA A 1 203 ? -5.750 -7.414 20.630 1.00 98.44 203 ALA A O 1
ATOM 1575 N N . THR A 1 204 ? -5.255 -5.815 19.133 1.00 98.19 204 THR A N 1
ATOM 1576 C CA . THR A 1 204 ? -5.946 -4.744 19.867 1.00 98.19 204 THR A CA 1
ATOM 1577 C C . THR A 1 204 ? -7.463 -4.882 19.815 1.00 98.19 204 THR A C 1
ATOM 1579 O O . THR A 1 204 ? -8.112 -4.665 20.833 1.00 98.19 204 THR A O 1
ATOM 1582 N N . GLU A 1 205 ? -8.022 -5.315 18.686 1.00 98.50 205 GLU A N 1
ATOM 1583 C CA . GLU A 1 205 ? -9.456 -5.547 18.507 1.00 98.50 205 GLU A CA 1
ATOM 1584 C C . GLU A 1 205 ? -9.956 -6.674 19.419 1.00 98.50 205 GLU A C 1
ATOM 1586 O O . GLU A 1 205 ? -10.940 -6.502 20.133 1.00 98.50 205 GLU A O 1
ATOM 1591 N N . VAL A 1 206 ? -9.222 -7.790 19.510 1.00 98.75 206 VAL A N 1
ATOM 1592 C CA . VAL A 1 206 ? -9.552 -8.885 20.441 1.00 98.75 206 VAL A CA 1
ATOM 1593 C C . VAL A 1 206 ? -9.539 -8.410 21.898 1.00 98.75 206 VAL A C 1
ATOM 1595 O O . VAL A 1 206 ? -10.432 -8.757 22.673 1.00 98.75 206 VAL A O 1
ATOM 1598 N N . ARG A 1 207 ? -8.549 -7.596 22.292 1.00 98.44 207 ARG A N 1
ATOM 1599 C CA . ARG A 1 207 ? -8.490 -7.021 23.650 1.00 98.44 207 ARG A CA 1
ATOM 1600 C C . ARG A 1 207 ? -9.649 -6.065 23.913 1.00 98.44 207 ARG A C 1
ATOM 1602 O O . ARG A 1 207 ? -10.204 -6.093 25.008 1.00 98.44 207 ARG A O 1
ATOM 1609 N N . LEU A 1 208 ? -10.009 -5.248 22.925 1.00 98.44 208 LEU A N 1
ATOM 1610 C CA . LEU A 1 208 ? -11.139 -4.331 23.012 1.00 98.44 208 LEU A CA 1
ATOM 1611 C C . LEU A 1 208 ? -12.452 -5.098 23.186 1.00 98.44 208 LEU A C 1
ATOM 1613 O O . LEU A 1 208 ? -13.192 -4.803 24.117 1.00 98.44 208 LEU A O 1
ATOM 1617 N N . ASN A 1 209 ? -12.703 -6.118 22.365 1.00 98.50 209 ASN A N 1
ATOM 1618 C CA . ASN A 1 209 ? -13.908 -6.943 22.461 1.00 98.50 209 ASN A CA 1
ATOM 1619 C C . ASN A 1 209 ? -14.013 -7.630 23.824 1.00 98.50 209 ASN A C 1
ATOM 1621 O O . ASN A 1 209 ? -15.064 -7.583 24.456 1.00 98.50 209 ASN A O 1
ATOM 1625 N N . ARG A 1 210 ? -12.904 -8.171 24.343 1.00 98.44 210 ARG A N 1
ATOM 1626 C CA . ARG A 1 210 ? -12.876 -8.736 25.697 1.00 98.44 210 ARG A CA 1
ATOM 1627 C C . ARG A 1 210 ? -13.216 -7.698 26.771 1.00 98.44 210 ARG A C 1
ATOM 1629 O O . ARG A 1 210 ? -13.996 -7.995 27.670 1.00 98.44 210 ARG A O 1
ATOM 1636 N N . ALA A 1 211 ? -12.652 -6.494 26.685 1.00 98.31 211 ALA A N 1
ATOM 1637 C CA . ALA A 1 211 ? -12.952 -5.420 27.630 1.00 98.31 211 ALA A CA 1
ATOM 1638 C C . ALA A 1 211 ? -14.421 -4.967 27.543 1.00 98.31 211 ALA A C 1
ATOM 1640 O O . ALA A 1 211 ? -15.030 -4.666 28.569 1.00 98.31 211 ALA A O 1
ATOM 1641 N N . LEU A 1 212 ? -15.003 -4.950 26.339 1.00 98.38 212 LEU A N 1
ATOM 1642 C CA . LEU A 1 212 ? -16.422 -4.658 26.130 1.00 98.38 212 LEU A CA 1
ATOM 1643 C C . LEU A 1 212 ? -17.316 -5.739 26.745 1.00 98.38 212 LEU A C 1
ATOM 1645 O O . LEU A 1 212 ? -18.226 -5.402 27.497 1.00 98.38 212 LEU A O 1
ATOM 1649 N N . GLU A 1 213 ? -17.022 -7.020 26.515 1.00 98.31 213 GLU A N 1
ATOM 1650 C CA . GLU A 1 213 ? -17.754 -8.125 27.144 1.00 98.31 213 GLU A CA 1
ATOM 1651 C C . GLU A 1 213 ? -17.675 -8.073 28.677 1.00 98.31 213 GLU A C 1
ATOM 1653 O O . GLU A 1 213 ? -18.678 -8.276 29.362 1.00 98.31 213 GLU A O 1
ATOM 1658 N N . GLU A 1 214 ? -16.493 -7.801 29.239 1.00 98.38 214 GLU A N 1
ATOM 1659 C CA . GLU A 1 214 ? -16.310 -7.652 30.688 1.00 98.38 214 GLU A CA 1
ATOM 1660 C C . GLU A 1 214 ? -17.126 -6.462 31.228 1.00 98.38 214 GLU A C 1
ATOM 1662 O O . GLU A 1 214 ? -17.824 -6.604 32.235 1.00 98.38 214 GLU A O 1
ATOM 1667 N N . ALA A 1 215 ? -17.135 -5.324 30.527 1.00 98.31 215 ALA A N 1
ATOM 1668 C CA . ALA A 1 215 ? -17.946 -4.164 30.896 1.00 98.31 215 ALA A CA 1
ATOM 1669 C C . ALA A 1 215 ? -19.457 -4.458 30.844 1.00 98.31 215 ALA A C 1
ATOM 1671 O O . ALA A 1 215 ? -20.204 -4.047 31.740 1.00 98.31 215 ALA A O 1
ATOM 1672 N N . GLU A 1 216 ? -19.922 -5.192 29.830 1.00 98.38 216 GLU A N 1
ATOM 1673 C CA . GLU A 1 216 ? -21.318 -5.622 29.715 1.00 98.38 216 GLU A CA 1
ATOM 1674 C C . GLU A 1 216 ? -21.716 -6.581 30.841 1.00 98.38 216 GLU A C 1
ATOM 1676 O O . GLU A 1 216 ? -22.779 -6.403 31.446 1.00 98.38 216 GLU A O 1
ATOM 1681 N N . ARG A 1 217 ? -20.846 -7.538 31.194 1.00 98.56 217 ARG A N 1
ATOM 1682 C CA . ARG A 1 217 ? -21.059 -8.439 32.338 1.00 98.56 217 ARG A CA 1
ATOM 1683 C C . ARG A 1 217 ? -21.159 -7.664 33.647 1.00 98.56 217 ARG A C 1
ATOM 1685 O O . ARG A 1 217 ? -22.143 -7.830 34.366 1.00 98.56 217 ARG A O 1
ATOM 1692 N N . SER A 1 218 ? -20.220 -6.758 33.930 1.00 98.12 218 SER A N 1
ATOM 1693 C CA . SER A 1 218 ? -20.267 -5.935 35.146 1.00 98.12 218 SER A CA 1
ATOM 1694 C C . SER A 1 218 ? -21.521 -5.057 35.209 1.00 98.12 218 SER A C 1
ATOM 1696 O O . SER A 1 218 ? -22.120 -4.900 36.273 1.00 98.12 218 SER A O 1
ATOM 1698 N N . LYS A 1 219 ? -21.978 -4.513 34.073 1.00 98.56 219 LYS A N 1
ATOM 1699 C CA . LYS A 1 219 ? -23.236 -3.754 34.002 1.00 98.56 219 LYS A CA 1
ATOM 1700 C C . LYS A 1 219 ? -24.451 -4.636 34.304 1.00 98.56 219 LYS A C 1
ATOM 1702 O O . LYS A 1 219 ? -25.349 -4.204 35.030 1.00 98.56 219 LYS A O 1
ATOM 1707 N N . ALA A 1 220 ? -24.487 -5.858 33.772 1.00 98.38 220 ALA A N 1
ATOM 1708 C CA . ALA A 1 220 ? -25.555 -6.817 34.040 1.00 98.38 220 ALA A CA 1
ATOM 1709 C C . ALA A 1 220 ? -25.590 -7.233 35.521 1.00 98.38 220 ALA A C 1
ATOM 1711 O O . ALA A 1 220 ? -26.657 -7.218 36.138 1.00 98.38 220 ALA A O 1
ATOM 1712 N N . GLU A 1 221 ? -24.432 -7.524 36.115 1.00 98.25 221 GLU A N 1
ATOM 1713 C CA . GLU A 1 221 ? -24.297 -7.845 37.541 1.00 98.25 221 GLU A CA 1
ATOM 1714 C C . GLU A 1 221 ? -24.744 -6.686 38.435 1.00 98.25 221 GLU A C 1
ATOM 1716 O O . GLU A 1 221 ? -25.512 -6.889 39.375 1.00 98.25 221 GLU A O 1
ATOM 1721 N N . LEU A 1 222 ? -24.344 -5.455 38.106 1.00 98.25 222 LEU A N 1
ATOM 1722 C CA . LEU A 1 222 ? -24.751 -4.257 38.837 1.00 98.25 222 LEU A CA 1
ATOM 1723 C C . LEU A 1 222 ? -26.266 -4.042 38.779 1.00 98.25 222 LEU A C 1
ATOM 1725 O O . LEU A 1 222 ? -26.884 -3.720 39.795 1.00 98.25 222 LEU A O 1
ATOM 1729 N N . ASN A 1 223 ? -26.884 -4.244 37.615 1.00 98.38 223 ASN A N 1
ATOM 1730 C CA . ASN A 1 223 ? -28.337 -4.156 37.475 1.00 98.38 223 ASN A CA 1
ATOM 1731 C C . ASN A 1 223 ? -29.049 -5.243 38.286 1.00 98.38 223 ASN A C 1
ATOM 1733 O O . ASN A 1 223 ? -30.021 -4.946 38.981 1.00 98.38 223 ASN A O 1
ATOM 1737 N N . LYS A 1 224 ? -28.536 -6.479 38.259 1.00 98.50 224 LYS A N 1
ATOM 1738 C CA . LYS A 1 224 ? -29.060 -7.587 39.065 1.00 98.50 224 LYS A CA 1
ATOM 1739 C C . LYS A 1 224 ? -28.965 -7.284 40.562 1.00 98.50 224 LYS A C 1
ATOM 1741 O O . LYS A 1 224 ? -29.938 -7.493 41.282 1.00 98.50 224 LYS A O 1
ATOM 1746 N N . LEU A 1 225 ? -27.834 -6.751 41.024 1.00 97.88 225 LEU A N 1
ATOM 1747 C CA . LEU A 1 225 ? -27.632 -6.390 42.427 1.00 97.88 225 LEU A CA 1
ATOM 1748 C C . LEU A 1 225 ? -28.548 -5.238 42.855 1.00 97.88 225 LEU A C 1
ATOM 1750 O O . LEU A 1 225 ? -29.156 -5.309 43.919 1.00 97.88 225 LEU A O 1
ATOM 1754 N N . LYS A 1 226 ? -28.706 -4.206 42.016 1.00 98.38 226 LYS A N 1
ATOM 1755 C CA . LYS A 1 226 ? -29.651 -3.105 42.267 1.00 98.38 226 LYS A CA 1
ATOM 1756 C C . LYS A 1 226 ? -31.088 -3.602 42.381 1.00 98.38 226 LYS A C 1
ATOM 1758 O 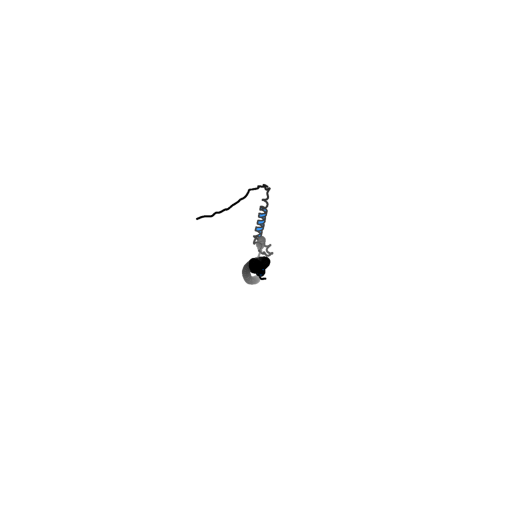O . LYS A 1 226 ? -31.793 -3.190 43.298 1.00 98.38 226 LYS A O 1
ATOM 1763 N N . GLN A 1 227 ? -31.510 -4.482 41.474 1.00 98.06 227 GLN A N 1
ATOM 1764 C CA . GLN A 1 227 ? -32.856 -5.046 41.500 1.00 98.06 227 GLN A CA 1
ATOM 1765 C C . GLN A 1 227 ? -33.063 -5.907 42.751 1.00 98.06 227 GLN A C 1
ATOM 1767 O O . GLN A 1 227 ? -34.007 -5.671 43.496 1.00 98.06 227 GLN A O 1
ATOM 1772 N N . SER A 1 228 ? -32.122 -6.805 43.058 1.00 97.94 228 SER A N 1
ATOM 1773 C CA . SER A 1 228 ? -32.168 -7.622 44.275 1.00 97.94 228 SER A CA 1
ATOM 1774 C C . SER A 1 228 ? -32.186 -6.776 45.551 1.00 97.94 228 SER A C 1
ATOM 1776 O O . SER A 1 228 ? -32.947 -7.077 46.461 1.00 97.94 228 SER A O 1
ATOM 1778 N N . SER A 1 229 ? -31.392 -5.704 45.623 1.00 97.88 229 SER A N 1
ATOM 1779 C CA . SER A 1 229 ? -31.388 -4.787 46.768 1.00 97.88 229 SER A CA 1
ATOM 1780 C C . SER A 1 229 ? -32.730 -4.072 46.931 1.00 97.88 229 SER A C 1
ATOM 1782 O O . SER A 1 229 ? -33.226 -3.966 48.052 1.00 97.88 229 SER A O 1
ATOM 1784 N N . LYS A 1 230 ? -33.339 -3.625 45.825 1.00 98.25 230 LYS A N 1
ATOM 1785 C CA . LYS A 1 230 ? -34.667 -3.002 45.827 1.00 98.25 230 LYS A CA 1
ATOM 1786 C C . LYS A 1 230 ? -35.749 -3.985 46.277 1.00 98.25 230 LYS A C 1
ATOM 1788 O O . LYS A 1 230 ? -36.592 -3.618 47.091 1.00 98.25 230 LYS A O 1
ATOM 1793 N N . ASP A 1 231 ? -35.708 -5.220 45.786 1.00 97.94 231 ASP A N 1
ATOM 1794 C CA . ASP A 1 231 ? -36.677 -6.257 46.144 1.00 97.94 231 ASP A CA 1
ATOM 1795 C C . ASP A 1 231 ? -36.554 -6.656 47.621 1.00 97.94 231 ASP A C 1
ATOM 1797 O O . ASP A 1 231 ? -37.566 -6.708 48.319 1.00 97.94 231 ASP A O 1
ATOM 1801 N N . SER A 1 232 ? -35.330 -6.821 48.137 1.00 97.50 232 SER A N 1
ATOM 1802 C CA . SER A 1 232 ? -35.091 -7.069 49.565 1.00 97.50 232 SER A CA 1
ATOM 1803 C C . SER A 1 232 ? -35.560 -5.908 50.444 1.00 97.50 232 SER A C 1
ATOM 1805 O O . SER A 1 232 ? -36.204 -6.141 51.463 1.00 97.50 232 SER A O 1
ATOM 1807 N N . ALA A 1 233 ? -35.289 -4.656 50.054 1.00 97.88 233 ALA A N 1
ATOM 1808 C CA . ALA A 1 233 ? -35.756 -3.482 50.795 1.00 97.88 233 ALA A CA 1
ATOM 1809 C C . ALA A 1 233 ? -37.292 -3.398 50.822 1.00 97.88 233 ALA A C 1
ATOM 1811 O O . ALA A 1 233 ? -37.876 -3.123 51.868 1.00 97.88 233 ALA A O 1
ATOM 1812 N N . ASN A 1 234 ? -37.954 -3.695 49.698 1.00 97.81 234 ASN A N 1
ATOM 1813 C CA . ASN A 1 234 ? -39.413 -3.765 49.629 1.00 97.81 234 ASN A CA 1
ATOM 1814 C C . ASN A 1 234 ? -39.977 -4.890 50.510 1.00 97.81 234 ASN A C 1
ATOM 1816 O O . ASN A 1 234 ? -40.980 -4.687 51.191 1.00 97.81 234 ASN A O 1
ATOM 1820 N N . GLN A 1 235 ? -39.343 -6.066 50.517 1.00 97.88 235 GLN A N 1
ATOM 1821 C CA . GLN A 1 235 ? -39.761 -7.193 51.351 1.00 97.88 235 GLN A CA 1
ATOM 1822 C C . GLN A 1 235 ? -39.603 -6.882 52.847 1.00 97.88 235 GLN A C 1
ATOM 1824 O O . GLN A 1 235 ? -40.509 -7.166 53.633 1.00 97.88 235 GLN A O 1
ATOM 1829 N N . GLU A 1 236 ? -38.486 -6.264 53.240 1.00 97.56 236 GLU A N 1
ATOM 1830 C CA . GLU A 1 236 ? -38.241 -5.812 54.613 1.00 97.56 236 GLU A CA 1
ATOM 1831 C C . GLU A 1 236 ? -39.280 -4.765 55.037 1.00 97.56 236 GLU A C 1
ATOM 1833 O O . GLU A 1 236 ? -39.855 -4.870 56.119 1.00 97.56 236 GLU A O 1
ATOM 1838 N N . GLN A 1 237 ? -39.595 -3.809 54.156 1.00 97.81 237 GLN A N 1
ATOM 1839 C CA . GLN A 1 237 ? -40.621 -2.796 54.398 1.00 97.81 237 GLN A CA 1
ATOM 1840 C C . GLN A 1 237 ? -42.006 -3.427 54.611 1.00 97.81 237 GLN A C 1
ATOM 1842 O O . GLN A 1 237 ? -42.671 -3.123 55.600 1.00 97.81 237 GLN A O 1
ATOM 1847 N N . GLN A 1 238 ? -42.422 -4.360 53.747 1.00 97.94 238 GLN A N 1
ATOM 1848 C CA . GLN A 1 238 ? -43.693 -5.081 53.903 1.00 97.94 238 GLN A CA 1
ATOM 1849 C C . GLN A 1 238 ? -43.742 -5.881 55.210 1.00 97.94 238 GLN A C 1
ATOM 1851 O O . GLN A 1 238 ? -44.759 -5.889 55.907 1.00 97.94 238 GLN A O 1
ATOM 1856 N N . ARG A 1 239 ? -42.637 -6.541 55.578 1.00 97.88 239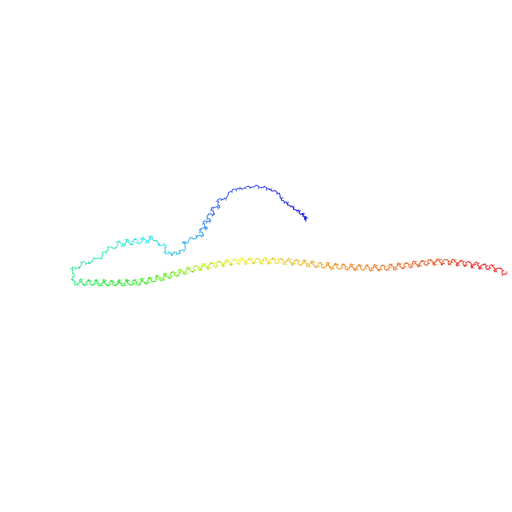 ARG A N 1
ATOM 1857 C CA . ARG A 1 239 ? -42.533 -7.281 56.841 1.00 97.88 239 ARG A CA 1
ATOM 1858 C C . ARG A 1 239 ? -42.620 -6.347 58.046 1.00 97.88 239 ARG A C 1
ATOM 1860 O O . ARG A 1 239 ? -43.308 -6.670 59.014 1.00 97.88 239 ARG A O 1
ATOM 1867 N N . MET A 1 240 ? -41.955 -5.195 57.987 1.00 97.62 240 MET A N 1
ATOM 1868 C CA . MET A 1 240 ? -42.000 -4.173 59.029 1.00 97.62 240 MET A CA 1
ATOM 1869 C C . MET A 1 240 ? -43.422 -3.632 59.207 1.00 97.62 240 MET A C 1
ATOM 1871 O O . MET A 1 240 ? -43.902 -3.547 60.336 1.00 97.62 240 MET A O 1
ATOM 1875 N N . GLU A 1 241 ? -44.118 -3.326 58.113 1.00 97.88 241 GLU A N 1
ATOM 1876 C CA . GLU A 1 241 ? -45.510 -2.867 58.131 1.00 97.88 241 GLU A CA 1
ATOM 1877 C C . GLU A 1 241 ? -46.456 -3.924 58.719 1.00 97.88 241 GLU A C 1
ATOM 1879 O O . GLU A 1 241 ? -47.286 -3.599 59.573 1.00 97.88 241 GLU A O 1
ATOM 1884 N N . ALA A 1 242 ? -46.293 -5.196 58.338 1.00 98.00 242 ALA A N 1
ATOM 1885 C CA . ALA A 1 242 ? -47.076 -6.303 58.885 1.00 98.00 242 ALA A CA 1
ATOM 1886 C C . ALA A 1 242 ? -46.868 -6.461 60.401 1.00 98.00 242 ALA A C 1
ATOM 1888 O O . ALA A 1 242 ? -47.840 -6.518 61.160 1.00 98.00 242 ALA A O 1
ATOM 1889 N N . LEU A 1 243 ? -45.610 -6.454 60.857 1.00 98.12 243 LEU A N 1
ATOM 1890 C CA . LEU A 1 243 ? -45.273 -6.523 62.281 1.00 98.12 243 LEU A CA 1
ATOM 1891 C C . LEU A 1 243 ? -45.799 -5.307 63.051 1.00 98.12 243 LEU A C 1
ATOM 1893 O O . LEU A 1 243 ? -46.319 -5.460 64.153 1.00 98.12 243 LEU A O 1
ATOM 1897 N N . GLN A 1 244 ? -45.715 -4.100 62.486 1.00 98.00 244 GLN A N 1
ATOM 1898 C CA . GLN A 1 244 ? -46.282 -2.901 63.108 1.00 98.00 244 GLN A CA 1
ATOM 1899 C C . GLN A 1 244 ? -47.807 -2.993 63.252 1.00 98.00 244 GLN A C 1
ATOM 1901 O O . GLN A 1 244 ? -48.349 -2.585 64.283 1.00 98.00 244 GLN A O 1
ATOM 1906 N N . ALA A 1 245 ? -48.509 -3.519 62.246 1.00 98.00 245 ALA A N 1
ATOM 1907 C CA . ALA A 1 245 ? -49.955 -3.713 62.302 1.00 98.00 245 ALA A CA 1
ATOM 1908 C C . ALA A 1 245 ? -50.351 -4.734 63.381 1.00 98.00 245 ALA A C 1
ATOM 1910 O O . ALA A 1 245 ? -51.274 -4.484 64.163 1.00 98.00 245 ALA A O 1
ATOM 1911 N N . GLU A 1 246 ? -49.625 -5.849 63.473 1.00 97.62 246 GLU A N 1
ATOM 1912 C CA . GLU A 1 246 ? -49.832 -6.855 64.515 1.00 97.62 246 GLU A CA 1
ATOM 1913 C C . GLU A 1 246 ? -49.539 -6.295 65.913 1.00 97.62 246 GLU A C 1
ATOM 1915 O O . GLU A 1 246 ? -50.347 -6.462 66.825 1.00 97.62 246 GLU A O 1
ATOM 1920 N N . ASN A 1 247 ? -48.447 -5.545 66.073 1.00 97.88 247 ASN A N 1
ATOM 1921 C CA . ASN A 1 247 ? -48.080 -4.923 67.344 1.00 97.88 247 ASN A CA 1
ATOM 1922 C C . ASN A 1 247 ? -49.167 -3.943 67.826 1.00 97.88 247 ASN A C 1
ATOM 1924 O O . ASN A 1 247 ? -49.615 -4.016 68.970 1.00 97.88 247 ASN A O 1
ATOM 1928 N N . LYS A 1 248 ? -49.701 -3.108 66.920 1.00 98.19 248 LYS A N 1
ATOM 1929 C CA . LYS A 1 248 ? -50.852 -2.232 67.211 1.00 98.19 248 LYS A CA 1
ATOM 1930 C C . LYS A 1 248 ? -52.097 -3.021 67.631 1.00 98.19 248 LYS A C 1
ATOM 1932 O O . LYS A 1 248 ? -52.807 -2.603 68.547 1.00 98.19 248 LYS A O 1
ATOM 1937 N N . LYS A 1 249 ? -52.377 -4.156 66.980 1.00 98.38 249 LYS A N 1
ATOM 1938 C CA . LYS A 1 249 ? -53.505 -5.036 67.331 1.00 98.38 249 LYS A CA 1
ATOM 1939 C C . LYS A 1 249 ? -53.325 -5.645 68.724 1.00 98.38 249 LYS A C 1
ATOM 1941 O O . LYS A 1 249 ? -54.274 -5.626 69.508 1.00 98.38 249 LYS A O 1
ATOM 1946 N N . LEU A 1 250 ? -52.131 -6.143 69.038 1.00 98.06 250 LEU A N 1
ATOM 1947 C CA . LEU A 1 250 ? -51.803 -6.720 70.343 1.00 98.06 250 LEU A CA 1
ATOM 1948 C C . LEU A 1 250 ? -51.898 -5.679 71.464 1.00 98.06 250 LEU A C 1
ATOM 1950 O O . LEU A 1 250 ? -52.502 -5.959 72.497 1.00 98.06 250 LEU A O 1
ATOM 1954 N N . GLU A 1 251 ? -51.392 -4.461 71.254 1.00 97.88 251 GLU A N 1
ATOM 1955 C CA . GLU A 1 251 ? -51.534 -3.369 72.229 1.00 97.88 251 GLU A CA 1
ATOM 1956 C C . GLU A 1 251 ? -53.008 -3.007 72.474 1.00 97.88 251 GLU A C 1
ATOM 1958 O O . GLU A 1 251 ? -53.420 -2.823 73.622 1.00 97.88 251 GLU A O 1
ATOM 1963 N N . LYS A 1 252 ? -53.849 -3.003 71.429 1.00 98.06 252 LYS A N 1
ATOM 1964 C CA . LYS A 1 252 ? -55.298 -2.807 71.589 1.00 98.06 252 LYS A CA 1
ATOM 1965 C C . LYS A 1 252 ? -55.943 -3.930 72.410 1.00 98.06 252 LYS A C 1
ATOM 1967 O O . LYS A 1 252 ? -56.661 -3.642 73.366 1.00 98.06 252 LYS A O 1
ATOM 1972 N N . GLN A 1 253 ? -55.655 -5.194 72.089 1.00 98.00 253 GLN A N 1
ATOM 1973 C CA . GLN A 1 253 ? -56.170 -6.351 72.835 1.00 98.00 253 GLN A CA 1
ATOM 1974 C C . GLN A 1 253 ? -55.725 -6.330 74.305 1.00 98.00 253 GLN A C 1
ATOM 1976 O O . GLN A 1 253 ? -56.524 -6.578 75.207 1.00 98.00 253 GLN A O 1
ATOM 1981 N N . LYS A 1 254 ? -54.465 -5.969 74.568 1.00 98.31 254 LYS A N 1
ATOM 1982 C CA . LYS A 1 254 ? -53.923 -5.784 75.919 1.00 98.31 254 LYS A CA 1
ATOM 1983 C C . LYS A 1 254 ? -54.653 -4.670 76.674 1.00 98.31 254 LYS A C 1
ATOM 1985 O O . LYS A 1 254 ? -55.014 -4.864 77.834 1.00 98.31 254 LYS A O 1
ATOM 1990 N N . ALA A 1 255 ? -54.915 -3.528 76.038 1.00 97.81 255 ALA A N 1
ATOM 1991 C CA . ALA A 1 255 ? -55.652 -2.421 76.650 1.00 97.81 255 ALA A CA 1
ATOM 1992 C C . ALA A 1 255 ? -57.110 -2.797 76.985 1.00 97.81 255 ALA A C 1
ATOM 1994 O O . ALA A 1 255 ? -57.611 -2.467 78.069 1.00 97.81 255 ALA A O 1
ATOM 1995 N N . GLU A 1 256 ? -57.776 -3.528 76.088 1.00 97.69 256 GLU A N 1
ATOM 1996 C CA . GLU A 1 256 ? -59.119 -4.078 76.306 1.00 97.69 256 GLU A CA 1
ATOM 1997 C C . GLU A 1 256 ? -59.129 -5.064 77.481 1.00 97.69 256 GLU A C 1
ATOM 1999 O O . GLU A 1 256 ? -59.966 -4.942 78.379 1.00 97.69 256 GLU A O 1
ATOM 2004 N N . LEU A 1 257 ? -58.150 -5.972 77.544 1.00 98.31 257 LEU A N 1
ATOM 2005 C CA . LEU A 1 257 ? -58.014 -6.943 78.627 1.00 98.31 257 LEU A CA 1
ATOM 2006 C C . LEU A 1 257 ? -57.760 -6.267 79.984 1.00 98.31 257 LEU A C 1
ATOM 2008 O O . LEU A 1 257 ? -58.435 -6.581 80.965 1.00 98.31 257 LEU A O 1
ATOM 2012 N N . ILE A 1 258 ? -56.856 -5.282 80.043 1.00 98.00 258 ILE A N 1
ATOM 2013 C CA . ILE A 1 258 ? -56.609 -4.473 81.252 1.00 98.00 258 ILE A CA 1
ATOM 2014 C C . ILE A 1 258 ? -57.898 -3.779 81.705 1.00 98.00 258 ILE A C 1
ATOM 2016 O O . ILE A 1 258 ? -58.211 -3.741 82.897 1.00 98.00 258 ILE A O 1
ATOM 2020 N N . THR A 1 259 ? -58.668 -3.234 80.764 1.00 98.12 259 THR A N 1
ATOM 2021 C CA . THR A 1 259 ? -59.958 -2.601 81.061 1.00 98.12 259 THR A CA 1
ATOM 2022 C C . THR A 1 259 ? -60.970 -3.609 81.604 1.00 98.12 259 THR A C 1
ATOM 2024 O O . THR A 1 259 ? -61.664 -3.308 82.578 1.00 98.12 259 THR A O 1
ATOM 2027 N N . GLY A 1 260 ? -61.027 -4.810 81.024 1.00 98.12 260 GLY A N 1
ATOM 2028 C CA . GLY A 1 260 ? -61.835 -5.928 81.506 1.00 98.12 260 GLY A CA 1
ATOM 2029 C C . GLY A 1 260 ? -61.495 -6.313 82.946 1.00 98.12 260 GLY A C 1
ATOM 2030 O O . GLY A 1 260 ? -62.385 -6.322 83.797 1.00 98.12 260 GLY A O 1
ATOM 2031 N N . PHE A 1 261 ? -60.211 -6.514 83.257 1.00 98.06 261 PHE A N 1
ATOM 2032 C CA . PHE A 1 261 ? -59.759 -6.817 84.619 1.00 98.06 261 PHE A CA 1
ATOM 2033 C C . PHE A 1 261 ? -60.100 -5.705 85.615 1.00 98.06 261 PHE A C 1
ATOM 2035 O O . PHE A 1 261 ? -60.593 -5.987 86.706 1.00 98.06 261 PHE A O 1
ATOM 2042 N N . LYS A 1 262 ? -59.927 -4.428 85.244 1.00 98.25 262 LYS A N 1
ATOM 2043 C CA . LYS A 1 262 ? -60.328 -3.296 86.101 1.00 98.25 262 LYS A CA 1
ATOM 2044 C C . LYS A 1 262 ? -61.828 -3.307 86.413 1.00 98.25 262 LYS A C 1
ATOM 2046 O O . LYS A 1 262 ? -62.217 -3.000 87.538 1.00 98.25 262 LYS A O 1
ATOM 2051 N N . LYS A 1 263 ? -62.679 -3.651 85.439 1.00 98.25 263 LYS A N 1
ATOM 2052 C CA . LYS A 1 263 ? -64.131 -3.792 85.652 1.00 98.25 263 LYS A CA 1
ATOM 2053 C C . LYS A 1 263 ? -64.455 -4.983 86.555 1.00 98.25 263 LYS A C 1
ATOM 2055 O O . LYS A 1 263 ? -65.268 -4.833 87.462 1.00 98.25 263 LYS A O 1
ATOM 2060 N N . GLN A 1 264 ? -63.800 -6.127 86.345 1.00 98.06 264 GLN A N 1
ATOM 2061 C CA . GLN A 1 264 ? -63.963 -7.314 87.192 1.00 98.06 264 GLN A CA 1
ATOM 2062 C C . GLN A 1 264 ? -63.570 -7.037 88.647 1.00 98.06 264 GLN A C 1
ATOM 2064 O O . GLN A 1 264 ? -64.321 -7.400 89.546 1.00 98.06 264 GLN A O 1
ATOM 2069 N N . LEU A 1 265 ? -62.462 -6.331 88.891 1.00 97.62 265 LEU A N 1
ATOM 2070 C CA . LEU A 1 265 ? -62.056 -5.922 90.241 1.00 97.62 265 LEU A CA 1
ATOM 2071 C C . LEU A 1 265 ? -63.134 -5.069 90.929 1.00 97.62 265 LEU A C 1
ATOM 2073 O O . LEU A 1 265 ? -63.539 -5.383 92.044 1.00 97.62 265 LEU A O 1
ATOM 2077 N N . LYS A 1 266 ? -63.685 -4.059 90.238 1.00 97.62 266 LYS A N 1
ATOM 2078 C CA . LYS A 1 266 ? -64.791 -3.244 90.777 1.00 97.62 266 LYS A CA 1
ATOM 2079 C C . LYS A 1 266 ? -66.042 -4.073 91.079 1.00 97.62 266 LYS A C 1
ATOM 2081 O O . LYS A 1 266 ? -66.703 -3.838 92.086 1.00 97.62 266 LYS A O 1
ATOM 2086 N N . LEU A 1 267 ? -66.380 -5.029 90.213 1.00 97.88 267 LEU A N 1
ATOM 2087 C CA . LEU A 1 267 ? -67.512 -5.929 90.434 1.00 97.88 267 LEU A CA 1
ATOM 2088 C C . LEU A 1 267 ? -67.292 -6.801 91.676 1.00 97.88 267 LEU A C 1
ATOM 2090 O O . LEU A 1 267 ? -68.206 -6.934 92.484 1.00 97.88 267 LEU A O 1
ATOM 2094 N N . ILE A 1 268 ? -66.084 -7.343 91.862 1.00 97.56 268 ILE A N 1
ATOM 2095 C CA . ILE A 1 268 ? -65.713 -8.100 93.066 1.00 97.56 268 ILE A CA 1
ATOM 2096 C C . ILE A 1 268 ? -65.915 -7.243 94.321 1.00 97.56 268 ILE A C 1
ATOM 2098 O O . ILE A 1 268 ? -66.499 -7.726 95.291 1.00 97.56 268 ILE A O 1
ATOM 2102 N N . ASP A 1 269 ? -65.490 -5.978 94.308 1.00 97.75 269 ASP A N 1
ATOM 2103 C CA . ASP A 1 269 ? -65.663 -5.072 95.450 1.00 97.75 26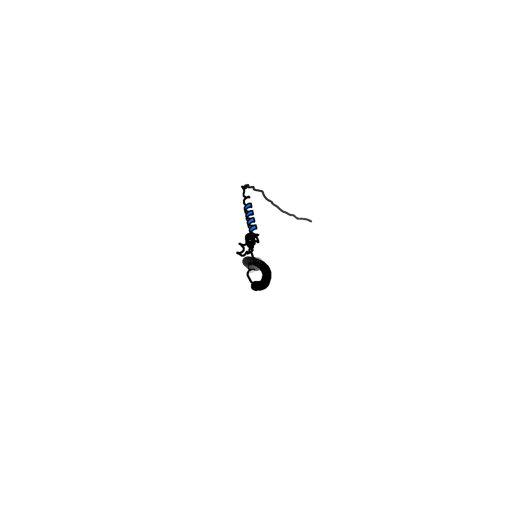9 ASP A CA 1
ATOM 2104 C C . ASP A 1 269 ? -67.144 -4.811 95.771 1.00 97.75 269 ASP A C 1
ATOM 2106 O O . ASP A 1 269 ? -67.547 -4.839 96.937 1.00 97.75 269 ASP A O 1
ATOM 2110 N N . ILE A 1 270 ? -67.976 -4.597 94.743 1.00 97.56 270 ILE A N 1
ATOM 2111 C CA . ILE A 1 270 ? -69.428 -4.422 94.900 1.00 97.56 270 ILE A CA 1
ATOM 2112 C C . ILE A 1 270 ? -70.066 -5.695 95.464 1.00 97.56 270 ILE A C 1
ATOM 2114 O O . ILE A 1 270 ? -70.814 -5.613 96.435 1.00 97.56 270 ILE A O 1
ATOM 2118 N N . LEU A 1 271 ? -69.745 -6.867 94.908 1.00 97.31 271 LEU A N 1
ATOM 2119 C CA . LEU A 1 271 ? -70.287 -8.153 95.353 1.00 97.31 271 LEU A CA 1
ATOM 2120 C C . LEU A 1 271 ? -69.882 -8.478 96.795 1.00 97.31 271 LEU A C 1
ATOM 2122 O O . LEU A 1 271 ? -70.713 -8.938 97.572 1.00 97.31 271 LEU A O 1
ATOM 2126 N N . LYS A 1 272 ? -68.633 -8.197 97.192 1.00 97.44 272 LYS A N 1
ATOM 2127 C CA . LYS A 1 272 ? -68.186 -8.341 98.589 1.00 97.44 272 LYS A CA 1
ATOM 2128 C C . LYS A 1 272 ? -69.000 -7.456 99.534 1.00 97.44 272 LYS A C 1
ATOM 2130 O O . LYS A 1 272 ? -69.424 -7.922 100.589 1.00 97.44 272 LYS A O 1
ATOM 2135 N N . ARG A 1 273 ? -69.260 -6.202 99.145 1.00 96.62 273 ARG A N 1
ATOM 2136 C CA . ARG A 1 273 ? -70.087 -5.267 99.923 1.00 96.62 273 ARG A CA 1
ATOM 2137 C C . ARG A 1 273 ? -71.545 -5.728 100.003 1.00 96.62 273 ARG A C 1
ATOM 2139 O O . ARG A 1 273 ? -72.129 -5.707 101.079 1.00 96.62 273 ARG A O 1
ATOM 2146 N N . GLN A 1 274 ? -72.119 -6.184 98.889 1.00 96.69 274 GLN A N 1
ATOM 2147 C CA . GLN A 1 274 ? -73.472 -6.749 98.844 1.00 96.69 274 GLN A CA 1
ATOM 2148 C C . GLN A 1 274 ? -73.594 -7.996 99.722 1.00 96.69 274 GLN A C 1
ATOM 2150 O O . GLN A 1 274 ? -74.544 -8.093 100.490 1.00 96.69 274 GLN A O 1
ATOM 2155 N N . LYS A 1 275 ? -72.613 -8.908 99.671 1.00 96.69 275 LYS A N 1
ATOM 2156 C CA . LYS A 1 275 ? -72.550 -10.084 100.547 1.00 96.69 275 LYS A CA 1
ATOM 2157 C C . LYS A 1 275 ? -72.561 -9.673 102.022 1.00 96.69 275 LYS A C 1
ATOM 2159 O O . LYS A 1 275 ? -73.355 -10.210 102.783 1.00 96.69 275 LYS A O 1
ATOM 2164 N N . MET A 1 276 ? -71.745 -8.688 102.401 1.00 95.81 276 MET A N 1
ATOM 2165 C CA . MET A 1 276 ? -71.711 -8.156 103.767 1.00 95.81 276 MET A CA 1
ATOM 2166 C C . MET A 1 276 ? -73.069 -7.572 104.192 1.00 95.81 276 MET A C 1
ATOM 2168 O O . MET A 1 276 ? -73.551 -7.878 105.279 1.00 95.81 276 MET A O 1
ATOM 2172 N N . HIS A 1 277 ? -73.710 -6.761 103.340 1.00 96.06 277 HIS A N 1
ATOM 2173 C CA . HIS A 1 277 ? -75.045 -6.216 103.622 1.00 96.06 277 HIS A CA 1
ATOM 2174 C C . HIS A 1 277 ? -76.105 -7.312 103.760 1.00 96.06 277 HIS A C 1
ATOM 2176 O O . HIS A 1 277 ? -76.944 -7.238 104.651 1.00 96.06 277 HIS A O 1
ATOM 2182 N N . TYR A 1 278 ? -76.053 -8.335 102.906 1.00 95.56 278 TYR A N 1
ATOM 2183 C CA . TYR A 1 278 ? -76.967 -9.470 102.961 1.00 95.56 278 TYR A CA 1
ATOM 2184 C C . TYR A 1 278 ? -76.781 -10.298 104.239 1.00 95.56 278 TYR A C 1
ATOM 2186 O O . TYR A 1 278 ? -77.761 -10.645 104.890 1.00 95.56 278 TYR A O 1
ATOM 2194 N N . GLU A 1 279 ? -75.537 -10.584 104.633 1.00 94.19 279 GLU A N 1
ATOM 2195 C CA . GLU A 1 279 ? -75.231 -11.271 105.894 1.00 94.19 279 GLU A CA 1
ATOM 2196 C C . GLU A 1 279 ? -75.723 -10.466 107.104 1.00 94.19 279 GLU A C 1
ATOM 2198 O O . GLU A 1 279 ? -76.369 -11.035 107.981 1.00 94.19 279 GLU A O 1
ATOM 2203 N N . ALA A 1 280 ? -75.511 -9.144 107.120 1.00 92.56 280 ALA A N 1
ATOM 2204 C CA . ALA A 1 280 ? -76.035 -8.270 108.170 1.00 92.56 280 ALA A CA 1
ATOM 2205 C C . ALA A 1 280 ? -77.574 -8.283 108.226 1.00 92.56 280 ALA A C 1
ATOM 2207 O O . ALA A 1 280 ? -78.142 -8.447 109.303 1.00 92.56 280 ALA A O 1
ATOM 2208 N N . ALA A 1 281 ? -78.250 -8.179 107.076 1.00 92.00 281 ALA A N 1
ATOM 2209 C CA . ALA A 1 281 ? -79.710 -8.246 106.993 1.00 92.00 281 ALA A CA 1
ATOM 2210 C C . ALA A 1 281 ? -80.259 -9.605 107.459 1.00 92.00 281 ALA A C 1
ATOM 2212 O O . ALA A 1 281 ? -81.262 -9.646 108.162 1.00 92.00 281 ALA A O 1
ATOM 2213 N N . LYS A 1 282 ? -79.580 -10.711 107.127 1.00 92.38 282 LYS A N 1
ATOM 2214 C CA . LYS A 1 282 ? -79.951 -12.064 107.570 1.00 92.38 282 LYS A CA 1
ATOM 2215 C C . LYS A 1 282 ? -79.789 -12.248 109.082 1.00 92.38 282 LYS A C 1
ATOM 2217 O O . LYS A 1 282 ? -80.615 -12.899 109.713 1.00 92.38 282 LYS A O 1
ATOM 2222 N N . VAL A 1 283 ? -78.728 -11.691 109.673 1.00 90.62 283 VAL A N 1
ATOM 2223 C CA . VAL A 1 283 ? -78.564 -11.682 111.136 1.00 90.62 283 VAL A CA 1
ATOM 2224 C C . VAL A 1 283 ? -79.653 -10.824 111.782 1.00 90.62 283 VAL A C 1
ATOM 2226 O O . VAL A 1 283 ? -80.245 -11.262 112.761 1.00 90.62 283 VAL A O 1
ATOM 2229 N N . MET A 1 284 ? -79.979 -9.660 111.206 1.00 88.62 284 MET A N 1
ATOM 2230 C CA . MET A 1 284 ? -81.077 -8.816 111.688 1.00 88.62 284 MET A CA 1
ATOM 2231 C C . MET A 1 284 ? -82.434 -9.527 111.628 1.00 88.62 284 MET A C 1
ATOM 2233 O O . MET A 1 284 ? -83.152 -9.511 112.623 1.00 88.62 284 MET A O 1
ATOM 2237 N N . SER A 1 285 ? -82.771 -10.195 110.520 1.00 88.88 285 SER A N 1
ATOM 2238 C CA . SER A 1 285 ? -84.032 -10.941 110.412 1.00 88.88 285 SER A CA 1
ATOM 2239 C C . SER A 1 285 ? -84.094 -12.093 111.416 1.00 88.88 285 SER A C 1
ATOM 2241 O O . SER A 1 285 ? -85.132 -12.317 112.021 1.00 88.88 285 SER A O 1
ATOM 2243 N N . PHE A 1 286 ? -82.972 -12.782 111.663 1.00 89.31 286 PHE A N 1
ATOM 2244 C CA . PHE A 1 286 ? -82.896 -13.802 112.712 1.00 89.31 286 PHE A CA 1
ATOM 2245 C C . PHE A 1 286 ? -83.124 -13.201 114.107 1.00 89.31 286 PHE A C 1
ATOM 2247 O O . PHE A 1 286 ? -83.884 -13.750 114.897 1.00 89.31 286 PHE A O 1
ATOM 2254 N N . THR A 1 287 ? -82.515 -12.047 114.410 1.00 86.69 287 THR A N 1
ATOM 2255 C CA . THR A 1 287 ? -82.764 -11.358 115.686 1.00 86.69 287 THR A CA 1
ATOM 2256 C C . THR A 1 287 ? -84.201 -10.847 115.816 1.00 86.69 287 THR A C 1
ATOM 2258 O O . THR A 1 287 ? -84.748 -10.887 116.912 1.00 86.69 287 THR A O 1
ATOM 2261 N N . GLU A 1 288 ? -84.827 -10.399 114.723 1.00 86.81 288 GLU A N 1
ATOM 2262 C CA . GLU A 1 288 ? -86.229 -9.966 114.692 1.00 86.81 288 GLU A CA 1
ATOM 2263 C C . GLU A 1 288 ? -87.186 -11.145 114.914 1.00 86.81 288 GLU A C 1
ATOM 2265 O O . GLU A 1 288 ? -88.099 -11.041 115.730 1.00 86.81 288 GLU A O 1
ATOM 2270 N N . GLU A 1 289 ? -86.950 -12.286 114.259 1.00 85.06 289 GLU A N 1
ATOM 2271 C CA . GLU A 1 289 ? -87.720 -13.519 114.465 1.00 85.06 289 GLU A CA 1
ATOM 2272 C C . GLU A 1 289 ? -87.625 -14.018 115.914 1.00 85.06 289 GLU A C 1
ATOM 2274 O O . GLU A 1 289 ? -88.645 -14.350 116.518 1.00 85.06 289 GLU A O 1
ATOM 2279 N N . GLU A 1 290 ? -86.424 -14.051 116.499 1.00 83.88 290 GLU A N 1
ATOM 2280 C CA . GLU A 1 290 ? -86.232 -14.437 117.904 1.00 83.88 290 GLU A CA 1
ATOM 2281 C C . GLU A 1 290 ? -86.889 -13.435 118.872 1.00 83.88 290 GLU A C 1
ATOM 2283 O O . GLU A 1 290 ? -87.503 -13.839 119.860 1.00 83.88 290 GLU A O 1
ATOM 2288 N N . PHE A 1 291 ? -86.839 -12.134 118.570 1.00 82.31 291 PHE A N 1
ATOM 2289 C CA . PHE A 1 291 ? -87.532 -11.104 119.348 1.00 82.31 291 PHE A CA 1
ATOM 2290 C C . PHE A 1 291 ? -89.062 -11.239 119.268 1.00 82.31 291 PHE A C 1
ATOM 2292 O O . PHE A 1 291 ? -89.737 -11.146 120.293 1.00 82.31 291 PHE A O 1
ATOM 2299 N N . MET A 1 292 ? -89.625 -11.512 118.084 1.00 83.12 292 MET A N 1
ATOM 2300 C CA . MET A 1 292 ? -91.063 -11.757 117.927 1.00 83.12 292 MET A CA 1
ATOM 2301 C C . MET A 1 292 ? -91.515 -13.029 118.656 1.00 83.12 292 MET A C 1
ATOM 2303 O O . MET A 1 292 ? -92.525 -12.986 119.357 1.00 83.12 292 MET A O 1
ATOM 2307 N N . LYS A 1 293 ? -90.740 -14.123 118.602 1.00 82.12 293 LYS A N 1
ATOM 2308 C CA . LYS A 1 293 ? -91.005 -15.325 119.419 1.00 82.12 293 LYS A CA 1
ATOM 2309 C C . LYS A 1 293 ? -91.021 -15.009 120.918 1.00 82.12 293 LYS A C 1
ATOM 2311 O O . LYS A 1 293 ? -91.881 -15.511 121.635 1.00 82.12 293 LYS A O 1
ATOM 2316 N N . ALA A 1 294 ? -90.102 -14.164 121.390 1.00 78.06 294 ALA A N 1
ATOM 2317 C CA . ALA A 1 294 ? -90.059 -13.742 122.788 1.00 78.06 294 ALA A CA 1
ATOM 2318 C C . ALA A 1 294 ? -91.255 -12.854 123.197 1.00 78.06 294 ALA A C 1
ATOM 2320 O O . ALA A 1 294 ? -91.652 -12.879 124.360 1.00 78.06 294 ALA A O 1
ATOM 2321 N N . LEU A 1 295 ? -91.854 -12.100 122.267 1.00 74.38 295 LEU A N 1
ATOM 2322 C CA . LEU A 1 295 ? -93.097 -11.346 122.495 1.00 74.38 295 LEU A CA 1
ATOM 2323 C C . LEU A 1 295 ? -94.346 -12.247 122.501 1.00 74.38 295 LEU A C 1
ATOM 2325 O O . LEU A 1 295 ? -95.244 -12.035 123.318 1.00 74.38 295 LEU A O 1
ATOM 2329 N N . ASP A 1 296 ? -94.395 -13.271 121.645 1.00 69.38 296 ASP A N 1
ATOM 2330 C CA . ASP A 1 296 ? -95.492 -14.253 121.614 1.00 69.38 296 ASP A CA 1
ATOM 2331 C C . ASP A 1 296 ? -95.500 -15.193 122.837 1.00 69.38 296 ASP A C 1
ATOM 2333 O O . ASP A 1 296 ? -96.542 -15.761 123.170 1.00 69.38 296 ASP A O 1
ATOM 2337 N N . TRP A 1 297 ? -94.400 -15.277 123.597 1.00 60.81 297 TRP A N 1
ATOM 2338 C CA . TRP A 1 297 ? -94.371 -15.928 124.918 1.00 60.81 297 TRP A CA 1
ATOM 2339 C C . TRP A 1 297 ? -95.247 -15.247 125.985 1.00 60.81 297 TRP A C 1
ATOM 2341 O O . TRP A 1 297 ? -95.443 -15.817 127.055 1.00 60.81 297 TRP A O 1
ATOM 2351 N N . GLY A 1 298 ? -95.816 -14.070 125.701 1.00 56.41 298 GLY A N 1
ATOM 2352 C CA . GLY A 1 298 ? -96.827 -13.418 126.540 1.00 56.41 298 GLY A CA 1
ATOM 2353 C C . GLY A 1 298 ? -98.286 -13.763 126.203 1.00 56.41 298 GLY A C 1
ATOM 2354 O O . GLY A 1 298 ? -99.185 -13.197 126.823 1.00 56.41 298 GLY A O 1
ATOM 2355 N N . LYS A 1 299 ? -98.556 -14.637 125.220 1.00 55.84 299 LYS A N 1
ATOM 2356 C CA . LYS A 1 299 ? -99.915 -15.087 124.858 1.00 55.84 299 LYS A CA 1
ATOM 2357 C C . LYS A 1 299 ? -100.091 -16.595 125.045 1.00 55.84 299 LYS A C 1
ATOM 2359 O O . LYS A 1 299 ? -100.303 -17.346 124.095 1.00 55.84 299 LYS A O 1
ATOM 2364 N N . SER A 1 300 ? -100.053 -17.018 126.301 1.00 44.53 300 SER A N 1
ATOM 2365 C CA . SER A 1 300 ? -100.865 -18.096 126.885 1.00 44.53 300 SER A CA 1
ATOM 2366 C C . SER A 1 300 ? -100.888 -17.914 128.394 1.00 44.53 300 SER A C 1
ATOM 2368 O O . SER A 1 300 ? -99.810 -17.620 128.951 1.00 44.53 300 SER A O 1
#

Radius of gyration: 83.62 Å; Cα contacts (8 Å, |Δi|>4): 3; chains: 1; bounding box: 184×63×238 Å

Sequence (300 aa):
MADKPKSASQGRPPSATRSSSGPAFSSVKKSSEISLLAKEEEYRKRNPSVVDDVALPEDFGDFSLAKTISNIEGKVNDEIAGEQTEDDVLPSGGDEMPAEAQIRFLKAKLRVMQEELNRLSHECNKMDDKNGVLSSKLKDVEEDRVRLQRTTSTQQTQLEKQRALAEDANRNCESLRHQVATLQKEVEGMKRVQKQASSSHNATEVRLNRALEEAERSKAELNKLKQSSKDSANQEQQRMEALQAENKKLEKQKAELITGFKKQLKLIDILKRQKMHYEAAKVMSFTEEEFMKALDWGKS

pLDDT: mean 81.48, std 21.57, range [37.78, 98.75]

Organism: Bagarius yarrelli (NCBI:txid175774)

Mean predicted aligned error: 20.07 Å